Protein AF-A0A918FNM2-F1 (afdb_monomer_lite)

pLDDT: mean 89.66, std 16.14, range [37.38, 98.88]

Secondary structure (DSSP, 8-state):
-------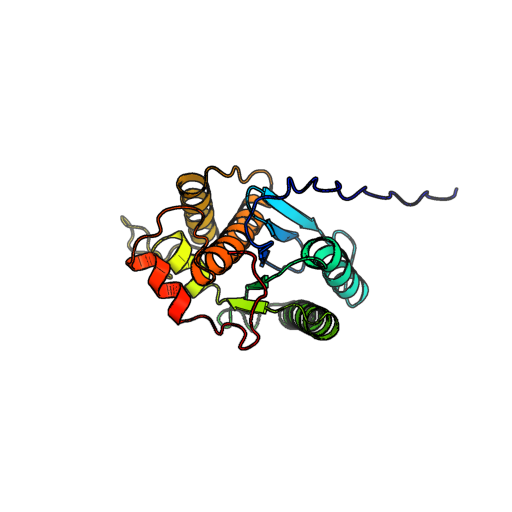-----------SS--EEEEE--SSEEEEEETTEEEEEE-TT--HHHHHHHHHHHHHHHHTT-SEEEEEPP-GGGTTSTTHHHHHHHHHHHHHHHHHHT--EEEE-HHHHHHHHHS-S--B-TTT-PBPPHHHHHHHHHHHHHHHH-----STTHHHHHHHHHHHHHHHHHTT--SS---HHHHGGGGGSB--SS------

InterPro domains:
  IPR036397 Ribonuclease H superfamily [G3DSA:3.30.420.10] (22-177)

Foldseek 3Di:
DDDDDPPPPPDDPPPPPDQKFWEKFWQDDLAKIWIDTQPDIDIDGQPPDDDPRSLVCLQVVVCVRPLPGLEYEYEDDPVVCCPDPCNVVSVSSVVSNVVVCVVSVRWYWYAYQQLLLCQQQLGRWDADPPPRHTDDPVVSLVSLLVSQCVFQVDDQDDPCSSNRSSRSSRRQLVCVVVVNRNGDTDPSNNVSNVVMPGGPDDRDHRD

Organism: NCBI:txid66870

Structure (mmCIF, N/CA/C/O backbone):
data_AF-A0A918FNM2-F1
#
_entry.id   AF-A0A918FNM2-F1
#
loop_
_atom_site.group_PDB
_atom_site.id
_atom_site.type_symbol
_atom_site.label_atom_id
_atom_site.label_alt_id
_atom_site.label_comp_id
_atom_site.label_asym_id
_atom_site.label_entity_id
_atom_site.label_seq_id
_atom_site.pdbx_PDB_ins_code
_atom_site.Cartn_x
_atom_site.Cartn_y
_atom_site.Cartn_z
_atom_site.occupancy
_atom_site.B_iso_or_equiv
_atom_site.auth_seq_id
_atom_site.auth_comp_id
_atom_site.auth_asym_id
_atom_site.auth_atom_id
_atom_site.pdbx_PDB_model_num
ATOM 1 N N . MET A 1 1 ? 37.246 -10.860 -18.027 1.00 39.81 1 MET A N 1
ATOM 2 C CA . MET A 1 1 ? 36.811 -10.278 -16.740 1.00 39.81 1 MET A CA 1
ATOM 3 C C . MET A 1 1 ? 35.293 -10.349 -16.741 1.00 39.81 1 MET A C 1
ATOM 5 O O . MET A 1 1 ? 34.653 -9.529 -17.380 1.00 39.81 1 MET A O 1
ATOM 9 N N . THR A 1 2 ? 34.740 -11.431 -16.197 1.00 38.59 2 THR A N 1
ATOM 10 C CA . THR A 1 2 ? 33.324 -11.799 -16.345 1.00 38.59 2 THR A CA 1
ATOM 11 C C . THR A 1 2 ? 32.632 -11.492 -15.025 1.00 38.59 2 THR A C 1
ATOM 13 O O . THR A 1 2 ? 32.967 -12.095 -14.009 1.00 38.59 2 THR A O 1
ATOM 16 N N . THR A 1 3 ? 31.740 -10.504 -15.008 1.00 42.06 3 THR A N 1
ATOM 17 C CA . THR A 1 3 ? 30.995 -10.116 -13.807 1.00 42.06 3 THR A CA 1
ATOM 18 C C . THR A 1 3 ? 29.920 -11.158 -13.514 1.00 42.06 3 THR A C 1
ATOM 20 O O . THR A 1 3 ? 28.970 -11.315 -14.280 1.00 42.06 3 THR A O 1
ATOM 23 N N . LEU A 1 4 ? 30.127 -11.884 -12.414 1.00 44.88 4 LEU A N 1
ATOM 24 C CA . LEU A 1 4 ? 29.168 -12.762 -11.752 1.00 44.88 4 LEU A CA 1
ATOM 25 C C . LEU A 1 4 ? 27.878 -11.987 -11.435 1.00 44.88 4 LEU A C 1
ATOM 27 O O . LEU A 1 4 ? 27.940 -10.890 -10.884 1.00 44.88 4 LEU A O 1
ATOM 31 N N . PHE A 1 5 ? 26.727 -12.574 -11.756 1.00 48.56 5 PHE A N 1
ATOM 32 C CA . PHE A 1 5 ? 25.419 -12.090 -11.328 1.00 48.56 5 PHE A CA 1
ATOM 33 C C . PHE A 1 5 ? 25.321 -12.145 -9.799 1.00 48.56 5 PHE A C 1
ATOM 35 O O . PHE A 1 5 ? 25.427 -13.217 -9.204 1.00 48.56 5 PHE A O 1
ATOM 42 N N . ASP A 1 6 ? 25.116 -10.987 -9.176 1.00 40.50 6 ASP A N 1
ATOM 43 C CA . ASP A 1 6 ? 24.779 -10.863 -7.760 1.00 40.50 6 ASP A CA 1
ATOM 44 C C . ASP A 1 6 ? 23.307 -11.260 -7.575 1.00 40.50 6 ASP A C 1
ATOM 46 O O . ASP A 1 6 ? 22.384 -10.455 -7.708 1.00 40.50 6 ASP A O 1
ATOM 50 N N . THR A 1 7 ? 23.063 -12.555 -7.371 1.00 40.91 7 THR A N 1
ATOM 51 C CA . THR A 1 7 ? 21.765 -13.066 -6.926 1.00 40.91 7 THR A CA 1
ATOM 52 C C . THR A 1 7 ? 21.526 -12.600 -5.497 1.00 40.91 7 THR A C 1
ATOM 54 O O . THR A 1 7 ? 21.892 -13.282 -4.541 1.00 40.91 7 THR A O 1
ATOM 57 N N . THR A 1 8 ? 20.877 -11.446 -5.344 1.00 42.41 8 THR A N 1
ATOM 58 C CA . THR A 1 8 ? 20.283 -11.055 -4.068 1.00 42.41 8 THR A CA 1
ATOM 59 C C . THR A 1 8 ? 19.202 -12.079 -3.730 1.00 42.41 8 THR A C 1
ATOM 61 O O . THR A 1 8 ? 18.111 -12.087 -4.303 1.00 42.41 8 THR A O 1
ATOM 64 N N . THR A 1 9 ? 19.529 -13.001 -2.833 1.00 39.81 9 THR A N 1
ATOM 65 C CA . THR A 1 9 ? 18.604 -13.977 -2.272 1.00 39.81 9 THR A CA 1
ATOM 66 C C . THR A 1 9 ? 17.468 -13.222 -1.595 1.00 39.81 9 THR A C 1
ATOM 68 O O . THR A 1 9 ? 17.644 -12.613 -0.540 1.00 39.81 9 THR A O 1
ATOM 71 N N . VAL A 1 10 ? 16.284 -13.248 -2.207 1.00 45.88 10 VAL A N 1
ATOM 72 C CA . VAL A 1 10 ? 15.053 -12.839 -1.530 1.00 45.88 10 VAL A CA 1
ATOM 73 C C . VAL A 1 10 ? 14.902 -13.779 -0.331 1.00 45.88 10 VAL A C 1
ATOM 75 O O . VAL A 1 10 ? 14.890 -14.997 -0.539 1.00 45.88 10 VAL A O 1
ATOM 78 N N . PRO A 1 11 ? 14.841 -13.280 0.917 1.00 39.75 11 PRO A N 1
ATOM 79 C CA . PRO A 1 11 ? 14.699 -14.159 2.062 1.00 39.75 11 PRO A CA 1
ATOM 80 C C . PRO A 1 11 ? 13.397 -14.945 1.906 1.00 39.75 11 PRO A C 1
ATOM 82 O O . PRO A 1 11 ? 12.325 -14.367 1.714 1.00 39.75 11 PRO A O 1
ATOM 85 N N . ALA A 1 12 ? 13.500 -16.273 1.962 1.00 44.94 12 ALA A N 1
ATOM 86 C CA . ALA A 1 12 ? 12.337 -17.133 2.073 1.00 44.94 12 ALA A CA 1
ATOM 87 C C . ALA A 1 12 ? 11.649 -16.798 3.400 1.00 44.94 12 ALA A C 1
ATOM 89 O O . ALA A 1 12 ? 12.171 -17.080 4.479 1.00 44.94 12 ALA A O 1
ATOM 90 N N . VAL A 1 13 ? 10.499 -16.132 3.317 1.00 48.53 13 VAL A N 1
ATOM 91 C CA . VAL A 1 13 ? 9.662 -15.871 4.482 1.00 48.53 13 VAL A CA 1
ATOM 92 C C . VAL A 1 13 ? 9.092 -17.217 4.913 1.00 48.53 13 VAL A C 1
ATOM 94 O O . VAL A 1 13 ? 8.224 -17.773 4.242 1.00 48.53 13 VAL A O 1
ATOM 97 N N . ASN A 1 14 ? 9.600 -17.754 6.022 1.00 37.38 14 ASN A N 1
ATOM 98 C CA . ASN A 1 14 ? 8.938 -18.836 6.735 1.00 37.38 14 ASN A CA 1
ATOM 99 C C . ASN A 1 14 ? 7.638 -18.272 7.306 1.00 37.38 14 ASN A C 1
ATOM 101 O O . ASN A 1 14 ? 7.615 -17.690 8.388 1.00 37.38 14 ASN A O 1
ATOM 105 N N . VAL A 1 15 ? 6.562 -18.405 6.535 1.00 46.12 15 VAL A N 1
ATOM 106 C CA . VAL A 1 15 ? 5.207 -18.174 7.019 1.00 46.12 15 VAL A CA 1
ATOM 107 C C . VAL A 1 15 ? 4.916 -19.324 7.975 1.00 46.12 15 VAL A C 1
ATOM 109 O O . VAL A 1 15 ? 4.609 -20.435 7.548 1.00 46.12 15 VAL A O 1
ATOM 112 N N . THR A 1 16 ? 5.061 -19.093 9.278 1.00 40.41 16 THR A N 1
ATOM 113 C CA . THR A 1 16 ? 4.352 -19.907 10.264 1.00 40.41 16 THR A CA 1
ATOM 114 C C . THR A 1 16 ? 2.890 -19.869 9.846 1.00 40.41 16 THR A C 1
ATOM 116 O O . THR A 1 16 ? 2.308 -18.787 9.774 1.00 40.41 16 THR A O 1
ATOM 119 N N . ALA A 1 17 ? 2.337 -21.026 9.476 1.00 42.91 17 ALA A N 1
ATOM 120 C CA . ALA A 1 17 ? 0.950 -21.178 9.066 1.00 42.91 17 ALA A CA 1
ATOM 121 C C . ALA A 1 17 ? 0.039 -20.754 10.227 1.00 42.91 17 ALA A C 1
ATOM 123 O O . ALA A 1 17 ? -0.329 -21.555 11.082 1.00 42.91 17 ALA A O 1
ATOM 124 N N . GLY A 1 18 ? -0.250 -19.458 10.299 1.00 50.28 18 GLY A N 1
ATOM 125 C CA . GLY A 1 18 ? -1.314 -18.921 11.118 1.00 50.28 18 GLY A CA 1
ATOM 126 C C . GLY A 1 18 ? -2.635 -19.314 10.479 1.00 50.28 18 GLY A C 1
ATOM 127 O O . GLY A 1 18 ? -2.762 -19.332 9.259 1.00 50.28 18 GLY A O 1
ATOM 128 N N . THR A 1 19 ? -3.622 -19.619 11.303 1.00 70.06 19 THR A N 1
ATOM 129 C CA . THR A 1 19 ? -4.973 -20.068 10.938 1.00 70.06 19 THR A CA 1
ATOM 130 C C . THR A 1 19 ? -5.811 -19.016 10.183 1.00 70.06 19 THR A C 1
ATOM 132 O O . THR A 1 19 ? -7.031 -19.111 10.161 1.00 70.06 19 THR A O 1
ATOM 135 N N . GLY A 1 20 ? -5.187 -17.985 9.603 1.00 83.19 20 GLY A N 1
ATOM 136 C CA . GLY A 1 20 ? -5.841 -16.862 8.933 1.00 83.19 20 GLY A CA 1
ATOM 137 C C . GLY A 1 20 ? -5.347 -16.659 7.496 1.00 83.19 20 GLY A C 1
ATOM 138 O O . GLY A 1 20 ? -4.351 -17.260 7.093 1.00 83.19 20 GLY A O 1
ATOM 139 N N . PRO A 1 21 ? -6.037 -15.816 6.713 1.00 93.94 21 PRO A N 1
ATOM 140 C CA . PRO A 1 21 ? -5.732 -15.621 5.301 1.00 93.94 21 PRO A CA 1
ATOM 141 C C . PRO A 1 21 ? -4.378 -14.948 5.065 1.00 93.94 21 PRO A C 1
ATOM 143 O O . PRO A 1 21 ? -3.970 -14.045 5.802 1.00 93.94 21 PRO A O 1
ATOM 146 N N . LEU A 1 22 ? -3.713 -15.323 3.973 1.00 95.88 22 LEU A N 1
ATOM 147 C CA . LEU A 1 22 ? -2.527 -14.641 3.474 1.00 95.88 22 LEU A CA 1
ATOM 148 C C . LEU A 1 22 ? -2.940 -13.424 2.639 1.00 95.88 22 LEU A C 1
ATOM 150 O O . LEU A 1 22 ? -3.139 -13.506 1.426 1.00 95.88 22 LEU A O 1
ATOM 154 N N . VAL A 1 23 ? -3.045 -12.273 3.299 1.00 98.19 23 VAL A N 1
ATOM 155 C CA . VAL A 1 23 ? -3.301 -10.984 2.645 1.00 98.19 23 VAL A CA 1
ATOM 156 C C . VAL A 1 23 ? -1.986 -10.260 2.372 1.00 98.19 23 VAL A C 1
ATOM 158 O O . VAL A 1 23 ? -1.165 -10.114 3.273 1.00 98.19 23 VAL A O 1
ATOM 161 N N . ILE A 1 24 ? -1.795 -9.757 1.151 1.00 98.75 24 ILE A N 1
ATOM 162 C CA . ILE A 1 24 ? -0.604 -8.982 0.771 1.00 98.75 24 ILE A CA 1
ATOM 163 C C . ILE A 1 24 ? -0.986 -7.549 0.405 1.00 98.75 24 ILE A C 1
ATOM 165 O O . ILE A 1 24 ? -1.884 -7.323 -0.399 1.00 98.75 24 ILE A O 1
ATOM 169 N N . GLY A 1 25 ? -0.287 -6.571 0.975 1.00 98.81 25 GLY A N 1
ATOM 170 C CA . GLY A 1 25 ? -0.411 -5.154 0.629 1.00 98.81 25 GLY A CA 1
ATOM 171 C C . GLY A 1 25 ? 0.758 -4.688 -0.234 1.00 98.81 25 GLY A C 1
ATOM 172 O O . GLY A 1 25 ? 1.902 -5.045 0.044 1.00 98.81 25 GLY A O 1
ATOM 173 N N . LEU A 1 26 ? 0.472 -3.893 -1.265 1.00 98.75 26 LEU A N 1
ATOM 174 C CA . LEU A 1 26 ? 1.432 -3.395 -2.250 1.00 98.75 26 LEU A CA 1
ATOM 175 C C . LEU A 1 26 ? 1.316 -1.870 -2.402 1.00 98.75 26 LEU A C 1
ATOM 177 O O . LEU A 1 26 ? 0.325 -1.368 -2.943 1.00 98.75 26 LEU A O 1
ATOM 181 N N . ASP A 1 27 ? 2.356 -1.150 -1.977 1.00 97.88 27 ASP A N 1
ATOM 182 C CA . ASP A 1 27 ? 2.583 0.262 -2.313 1.00 97.88 27 ASP A CA 1
ATOM 183 C C . ASP A 1 27 ? 3.632 0.330 -3.432 1.00 97.88 27 ASP A C 1
ATOM 185 O O . ASP A 1 27 ? 4.836 0.236 -3.188 1.00 97.88 27 ASP A O 1
ATOM 189 N N . ILE A 1 28 ? 3.167 0.381 -4.683 1.00 97.00 28 ILE A N 1
ATOM 190 C CA . ILE A 1 28 ? 4.031 0.261 -5.862 1.00 97.00 28 ILE A CA 1
ATOM 191 C C . ILE A 1 28 ? 4.555 1.631 -6.277 1.00 97.00 28 ILE A C 1
ATOM 193 O O . ILE A 1 28 ? 3.775 2.533 -6.596 1.00 97.00 28 ILE A O 1
ATOM 197 N N . ALA A 1 29 ? 5.881 1.738 -6.369 1.00 94.31 29 ALA A N 1
ATOM 198 C CA . ALA A 1 29 ? 6.574 2.900 -6.898 1.00 94.31 29 ALA A CA 1
ATOM 199 C C . ALA A 1 29 ? 7.657 2.529 -7.924 1.00 94.31 29 ALA A C 1
ATOM 201 O O . ALA A 1 29 ? 8.193 1.422 -7.929 1.00 94.31 29 ALA A O 1
ATOM 202 N N . LEU A 1 30 ? 8.057 3.502 -8.749 1.00 94.06 30 LEU A N 1
ATOM 203 C CA . LEU A 1 30 ? 9.104 3.325 -9.758 1.00 94.06 30 LEU A CA 1
ATOM 204 C C . LEU A 1 30 ? 10.507 3.167 -9.176 1.00 94.06 30 LEU A C 1
ATOM 206 O O . LEU A 1 30 ? 11.384 2.736 -9.908 1.00 94.06 30 LEU A O 1
ATOM 210 N N . VAL A 1 31 ? 10.742 3.543 -7.915 1.00 94.12 31 VAL A N 1
ATOM 211 C CA . VAL A 1 31 ? 12.078 3.490 -7.289 1.00 94.12 31 VAL A CA 1
ATOM 212 C C . VAL A 1 31 ? 12.095 2.553 -6.090 1.00 94.12 31 VAL A C 1
ATOM 214 O O . VAL A 1 31 ? 12.904 1.633 -6.056 1.00 94.12 31 VAL A O 1
ATOM 217 N N . THR A 1 32 ? 11.207 2.778 -5.121 1.00 96.56 32 THR A N 1
ATOM 218 C CA . THR A 1 32 ? 11.119 1.991 -3.885 1.00 96.56 32 THR A CA 1
ATOM 219 C C . THR A 1 32 ? 9.671 1.596 -3.663 1.00 96.56 32 THR A C 1
ATOM 221 O O . THR A 1 32 ? 8.847 2.465 -3.405 1.00 96.56 32 THR A O 1
ATOM 224 N N . SER A 1 33 ? 9.367 0.305 -3.758 1.00 98.00 33 SER A N 1
ATOM 225 C CA . SER A 1 33 ? 8.023 -0.218 -3.504 1.00 98.00 33 SER A CA 1
ATOM 226 C C . SER A 1 33 ? 7.957 -0.869 -2.130 1.00 98.00 33 SER A C 1
ATOM 228 O O . SER A 1 33 ? 8.858 -1.624 -1.764 1.00 98.00 33 SER A O 1
ATOM 230 N N . GLY A 1 34 ? 6.887 -0.600 -1.388 1.00 98.38 34 GLY A N 1
ATOM 231 C CA . GLY A 1 34 ? 6.567 -1.278 -0.140 1.00 98.38 34 GLY A CA 1
ATOM 232 C C . GLY A 1 34 ? 5.737 -2.535 -0.377 1.00 98.38 34 GLY A C 1
ATOM 233 O O . GLY A 1 34 ? 4.847 -2.563 -1.230 1.00 98.38 34 GLY A O 1
ATOM 234 N N . VAL A 1 35 ? 5.996 -3.574 0.411 1.00 98.69 35 VAL A N 1
ATOM 235 C CA . VAL A 1 35 ? 5.216 -4.815 0.413 1.00 98.69 35 VAL A CA 1
ATOM 236 C C . VAL A 1 35 ? 5.046 -5.317 1.839 1.00 98.69 35 VAL A C 1
ATOM 238 O O . VAL A 1 35 ? 5.971 -5.231 2.642 1.00 98.69 35 VAL A O 1
ATOM 241 N N . ALA A 1 36 ? 3.871 -5.832 2.180 1.00 98.69 36 ALA A N 1
ATOM 242 C CA . ALA A 1 36 ? 3.600 -6.310 3.531 1.00 98.69 36 ALA A CA 1
ATOM 243 C C . ALA A 1 36 ? 2.667 -7.518 3.547 1.00 98.69 36 ALA A C 1
ATOM 245 O O . ALA A 1 36 ? 1.797 -7.650 2.686 1.00 98.69 36 ALA A O 1
ATOM 246 N N . GLY A 1 37 ? 2.827 -8.344 4.577 1.00 98.06 37 GLY A N 1
ATOM 247 C CA . GLY A 1 37 ? 1.931 -9.434 4.956 1.00 98.06 37 GLY A CA 1
ATOM 248 C C . GLY A 1 37 ? 1.676 -9.407 6.469 1.00 98.06 37 GLY A C 1
ATOM 249 O O . GLY A 1 37 ? 2.252 -8.569 7.171 1.00 98.06 37 GLY A O 1
ATOM 250 N N . PRO A 1 38 ? 0.826 -10.292 7.013 1.00 95.06 38 PRO A N 1
ATOM 251 C CA . PRO A 1 38 ? 0.563 -10.320 8.448 1.00 95.06 38 PRO A CA 1
ATOM 252 C C . PRO A 1 38 ? 1.862 -10.493 9.248 1.00 95.06 38 PRO A C 1
ATOM 254 O O . PRO A 1 38 ? 2.605 -11.451 9.045 1.00 95.06 38 PRO A O 1
ATOM 257 N N . GLY A 1 39 ? 2.149 -9.543 10.141 1.00 94.88 39 GLY A N 1
ATOM 258 C CA . GLY A 1 39 ? 3.330 -9.580 11.008 1.00 94.88 39 GLY A CA 1
ATOM 259 C C . GLY A 1 39 ? 4.645 -9.107 10.376 1.00 94.88 39 GLY A C 1
ATOM 260 O O . GLY A 1 39 ? 5.655 -9.087 11.075 1.00 94.88 39 GLY A O 1
ATOM 261 N N . TRP A 1 40 ? 4.672 -8.701 9.100 1.00 96.81 40 TRP A N 1
ATOM 262 C CA . TRP A 1 40 ? 5.905 -8.225 8.462 1.00 96.81 40 TRP A CA 1
ATOM 263 C C . TRP A 1 40 ? 5.673 -7.129 7.415 1.00 96.81 40 TRP A C 1
ATOM 265 O O . TRP A 1 40 ? 4.640 -7.062 6.750 1.00 96.81 40 TRP A O 1
ATOM 275 N N . ALA A 1 41 ? 6.684 -6.282 7.225 1.00 98.06 41 ALA A N 1
ATOM 276 C CA . AL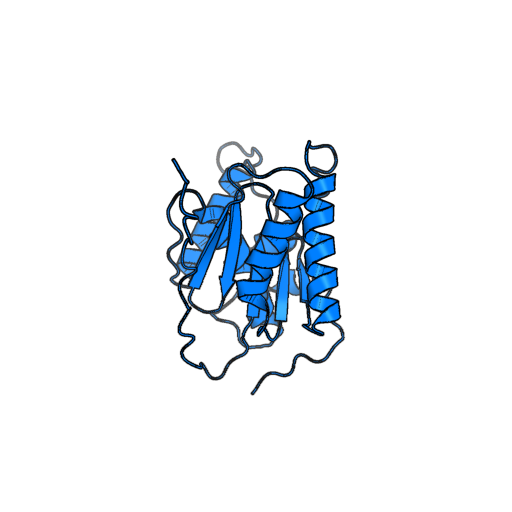A A 1 41 ? 6.753 -5.320 6.132 1.00 98.06 41 ALA A CA 1
ATOM 277 C C . ALA A 1 41 ? 8.160 -5.320 5.528 1.00 98.06 41 ALA A C 1
ATOM 279 O O . ALA A 1 41 ? 9.155 -5.451 6.236 1.00 98.06 41 ALA A O 1
ATOM 280 N N . ASN A 1 42 ? 8.243 -5.189 4.211 1.00 97.81 42 ASN A N 1
ATOM 281 C CA . ASN A 1 42 ? 9.484 -5.187 3.454 1.00 97.81 42 ASN A CA 1
ATOM 282 C C . ASN A 1 42 ? 9.387 -4.198 2.279 1.00 97.81 42 ASN A C 1
ATOM 284 O O . ASN A 1 42 ? 8.380 -3.514 2.093 1.00 97.81 42 ASN A O 1
ATOM 288 N N . HIS A 1 43 ? 10.457 -4.081 1.506 1.00 98.25 43 HIS A N 1
ATOM 289 C CA . HIS A 1 43 ? 10.506 -3.246 0.321 1.00 98.25 43 HIS A CA 1
ATOM 290 C C . HIS A 1 43 ? 11.433 -3.853 -0.729 1.00 98.25 43 HIS A C 1
ATOM 292 O O . HIS A 1 43 ? 12.303 -4.663 -0.417 1.00 98.25 43 HIS A O 1
ATOM 298 N N . PHE A 1 44 ? 11.276 -3.410 -1.969 1.00 97.75 44 PHE A N 1
ATOM 299 C CA . PHE A 1 44 ? 12.221 -3.691 -3.044 1.00 97.75 44 PHE A CA 1
ATOM 300 C C . PHE A 1 44 ? 12.467 -2.432 -3.872 1.00 97.75 44 PHE A C 1
ATOM 302 O O . PHE A 1 44 ? 11.708 -1.458 -3.806 1.00 97.75 44 PHE A O 1
ATOM 309 N N . ARG A 1 45 ? 13.573 -2.433 -4.618 1.00 97.06 45 ARG A N 1
ATOM 310 C CA . ARG A 1 45 ? 14.045 -1.284 -5.390 1.00 97.06 45 ARG A CA 1
ATOM 311 C C . ARG A 1 45 ? 14.391 -1.673 -6.812 1.00 97.06 45 ARG A C 1
ATOM 313 O O . ARG A 1 45 ? 14.816 -2.787 -7.063 1.00 97.06 45 ARG A O 1
ATOM 320 N N . THR A 1 46 ? 14.299 -0.705 -7.706 1.00 96.19 46 THR A N 1
ATOM 321 C CA . THR A 1 46 ? 14.551 -0.845 -9.149 1.00 96.19 46 THR A CA 1
ATOM 322 C C . THR A 1 46 ? 15.850 -0.153 -9.584 1.00 96.19 46 THR A C 1
ATOM 324 O O . THR A 1 46 ? 15.966 0.334 -10.710 1.00 96.19 46 THR A O 1
ATOM 327 N N . THR A 1 47 ? 16.816 -0.018 -8.670 1.00 91.88 47 THR A N 1
ATOM 328 C CA . THR A 1 47 ? 18.054 0.744 -8.890 1.00 91.88 47 THR A CA 1
ATOM 329 C C . THR A 1 47 ? 18.741 0.325 -10.192 1.00 91.88 47 THR A C 1
ATOM 331 O O . THR A 1 47 ? 19.046 -0.846 -10.381 1.00 91.88 47 THR A O 1
ATOM 334 N N . GLY A 1 48 ? 19.007 1.290 -11.077 1.00 93.00 48 GLY A N 1
ATOM 335 C CA . GLY A 1 48 ? 19.692 1.045 -12.351 1.00 93.00 48 GLY A CA 1
ATOM 336 C C . GLY A 1 48 ? 18.809 0.506 -13.483 1.00 93.00 48 GLY A C 1
ATOM 337 O O . GLY A 1 48 ? 19.312 0.337 -14.587 1.00 93.00 48 GLY A O 1
ATOM 338 N N . LEU A 1 49 ? 17.512 0.284 -13.248 1.00 94.81 49 LEU A N 1
ATOM 339 C CA . LEU A 1 49 ? 16.555 -0.155 -14.269 1.00 94.81 49 LEU A CA 1
ATOM 340 C C . LEU A 1 49 ? 15.707 1.018 -14.766 1.00 94.81 49 LEU A C 1
ATOM 342 O O . LEU A 1 49 ? 15.412 1.945 -14.004 1.00 94.81 49 LEU A O 1
ATOM 346 N N . ALA A 1 50 ? 15.264 0.966 -16.022 1.00 93.44 50 ALA A N 1
ATOM 347 C CA . ALA A 1 50 ? 14.365 1.944 -16.635 1.00 93.44 50 ALA A CA 1
ATOM 348 C C . ALA A 1 50 ? 13.425 1.269 -17.646 1.00 93.44 50 ALA A C 1
ATOM 350 O O . ALA A 1 50 ? 13.686 0.143 -18.062 1.00 93.44 50 ALA A O 1
ATOM 351 N N . GLY A 1 51 ? 12.346 1.960 -18.023 1.00 92.88 51 GLY A N 1
ATOM 352 C CA . GLY A 1 51 ? 11.430 1.501 -19.066 1.00 92.88 51 GLY A CA 1
ATOM 353 C C . GLY A 1 51 ? 10.847 0.119 -18.772 1.00 92.88 51 GLY A C 1
ATOM 354 O O . GLY A 1 51 ? 10.510 -0.210 -17.634 1.00 92.88 51 GLY A O 1
ATOM 355 N N . GLU A 1 52 ? 10.750 -0.702 -19.806 1.00 95.75 52 GLU A N 1
ATOM 356 C CA . GLU A 1 52 ? 10.166 -2.039 -19.761 1.00 95.75 52 GLU A CA 1
ATOM 357 C C . GLU A 1 52 ? 10.903 -2.970 -18.787 1.00 95.75 52 GLU A C 1
ATOM 359 O O . GLU A 1 52 ? 10.246 -3.709 -18.055 1.00 95.75 52 GLU A O 1
ATOM 364 N N . ASP A 1 53 ? 12.233 -2.880 -18.687 1.00 97.12 53 ASP A N 1
ATOM 365 C CA . ASP A 1 53 ? 13.024 -3.694 -17.752 1.00 97.12 53 ASP A CA 1
ATOM 366 C C . ASP A 1 53 ? 12.662 -3.390 -16.295 1.00 97.12 53 ASP A C 1
ATOM 368 O O . ASP A 1 53 ? 12.525 -4.292 -15.464 1.00 97.12 53 ASP A O 1
ATOM 372 N N . ARG A 1 54 ? 12.446 -2.107 -15.974 1.00 97.31 54 ARG A N 1
ATOM 373 C CA . ARG A 1 54 ? 11.961 -1.703 -14.649 1.00 97.31 54 ARG A CA 1
ATOM 374 C C . ARG A 1 54 ? 10.563 -2.250 -14.394 1.00 97.31 54 ARG A C 1
ATOM 376 O O . ARG A 1 54 ? 10.305 -2.764 -13.305 1.00 97.31 54 ARG A O 1
ATOM 383 N N . LEU A 1 55 ? 9.662 -2.115 -15.365 1.00 97.81 55 LEU A N 1
ATOM 384 C CA . LEU A 1 55 ? 8.283 -2.587 -15.241 1.00 97.81 55 LEU A CA 1
ATOM 385 C C . LEU A 1 55 ? 8.233 -4.097 -15.003 1.00 97.81 55 LEU A C 1
ATOM 387 O O . LEU A 1 55 ? 7.549 -4.550 -14.084 1.00 97.81 55 LEU A O 1
ATOM 391 N N . GLN A 1 56 ? 8.999 -4.863 -15.778 1.00 97.94 56 GLN A N 1
ATOM 392 C CA . GLN A 1 56 ? 9.088 -6.310 -15.641 1.00 97.94 56 GLN A CA 1
ATOM 393 C C . GLN A 1 56 ? 9.662 -6.698 -14.272 1.00 97.94 56 GLN A C 1
ATOM 395 O O . GLN A 1 56 ? 9.057 -7.500 -13.561 1.00 97.94 56 GLN A O 1
ATOM 400 N N . HIS A 1 57 ? 10.746 -6.044 -13.837 1.00 98.19 57 HIS A N 1
ATOM 401 C CA . HIS A 1 57 ? 11.329 -6.273 -12.514 1.00 98.19 57 HIS A CA 1
ATOM 402 C C . HIS A 1 57 ? 10.336 -6.013 -11.372 1.00 98.19 57 HIS A C 1
ATOM 404 O O . HIS A 1 57 ? 10.279 -6.792 -10.418 1.00 98.19 57 HIS A O 1
ATOM 410 N N . ILE A 1 58 ? 9.535 -4.944 -11.458 1.00 98.38 58 ILE A N 1
ATOM 411 C CA . ILE A 1 58 ? 8.490 -4.650 -10.466 1.00 98.38 58 ILE A CA 1
ATOM 412 C C . ILE A 1 58 ? 7.471 -5.791 -10.406 1.00 98.38 58 ILE A C 1
ATOM 414 O O . ILE A 1 58 ? 7.130 -6.245 -9.313 1.00 98.38 58 ILE A O 1
ATOM 418 N N . VAL A 1 59 ? 6.982 -6.259 -11.559 1.00 98.31 59 VAL A N 1
ATOM 419 C CA . VAL A 1 59 ? 5.968 -7.321 -11.625 1.00 98.31 59 VAL A CA 1
ATOM 420 C C . VAL A 1 59 ? 6.511 -8.635 -11.078 1.00 98.31 59 VAL A C 1
ATOM 422 O O . VAL A 1 59 ? 5.857 -9.238 -10.226 1.00 98.31 59 VAL A O 1
ATOM 425 N N . ASP A 1 60 ? 7.701 -9.050 -11.511 1.00 98.38 60 ASP A N 1
ATOM 426 C CA . ASP A 1 60 ? 8.312 -10.317 -11.100 1.00 98.38 60 ASP A CA 1
ATOM 427 C C . ASP A 1 60 ? 8.634 -10.329 -9.606 1.00 98.38 60 ASP A C 1
ATOM 429 O O . ASP A 1 60 ? 8.308 -11.287 -8.897 1.00 98.38 60 ASP A O 1
ATOM 433 N N . THR A 1 61 ? 9.197 -9.229 -9.102 1.00 98.44 61 THR A N 1
ATOM 434 C CA . THR A 1 61 ? 9.514 -9.095 -7.679 1.00 98.44 61 THR A CA 1
ATOM 435 C C . THR A 1 61 ? 8.241 -9.094 -6.840 1.00 98.44 61 THR A C 1
ATOM 437 O O . THR A 1 61 ? 8.149 -9.844 -5.869 1.00 98.44 61 THR A O 1
ATOM 440 N N . ALA A 1 62 ? 7.214 -8.331 -7.235 1.00 98.50 62 ALA A N 1
ATOM 441 C CA . ALA A 1 62 ? 5.932 -8.322 -6.535 1.00 98.50 62 ALA A CA 1
ATOM 442 C C . ALA A 1 62 ? 5.257 -9.709 -6.557 1.00 98.50 62 ALA A C 1
ATOM 444 O O . ALA A 1 62 ? 4.773 -10.166 -5.519 1.00 98.50 62 ALA A O 1
ATOM 445 N N . ALA 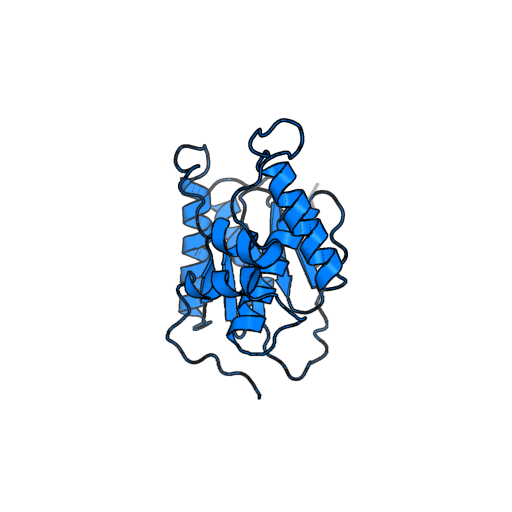A 1 63 ? 5.283 -10.419 -7.693 1.00 98.38 63 ALA A N 1
ATOM 446 C CA . ALA A 1 63 ? 4.750 -11.780 -7.814 1.00 98.38 63 ALA A CA 1
ATOM 447 C C . ALA A 1 63 ? 5.461 -12.774 -6.888 1.00 98.38 63 ALA A C 1
ATOM 449 O O . ALA A 1 63 ? 4.843 -13.725 -6.399 1.00 98.38 63 ALA A O 1
ATOM 450 N N . GLY A 1 64 ? 6.737 -12.523 -6.585 1.00 98.31 64 GLY A N 1
ATOM 451 C CA . GLY A 1 64 ? 7.488 -13.216 -5.545 1.00 98.31 64 GLY A CA 1
ATOM 452 C C . GLY A 1 64 ? 6.765 -13.253 -4.193 1.00 98.31 64 GLY A C 1
ATOM 453 O O . GLY A 1 64 ? 6.792 -14.289 -3.528 1.00 98.31 64 GLY A O 1
ATOM 454 N N . TYR A 1 65 ? 6.070 -12.170 -3.836 1.00 98.38 65 TYR A N 1
ATOM 455 C CA . TYR A 1 65 ? 5.352 -12.022 -2.568 1.00 98.38 65 TYR A CA 1
ATOM 456 C C . TYR A 1 65 ? 3.904 -12.506 -2.625 1.00 98.38 65 TYR A C 1
ATOM 458 O O . TYR A 1 65 ? 3.439 -13.138 -1.681 1.00 98.38 65 TYR A O 1
ATOM 466 N N . TYR A 1 66 ? 3.175 -12.217 -3.707 1.00 97.88 66 TYR A N 1
ATOM 467 C CA . TYR A 1 66 ? 1.731 -12.464 -3.740 1.00 97.88 66 TYR A CA 1
ATOM 468 C C . TYR A 1 66 ? 1.299 -13.762 -4.416 1.00 97.88 66 TYR A C 1
ATOM 470 O O . TYR A 1 66 ? 0.112 -14.061 -4.389 1.00 97.88 66 TYR A O 1
ATOM 478 N N . ARG A 1 67 ? 2.191 -14.545 -5.042 1.00 96.69 67 ARG A N 1
ATOM 479 C CA . ARG A 1 67 ? 1.783 -15.717 -5.854 1.00 96.69 67 ARG A CA 1
ATOM 480 C C . ARG A 1 67 ? 0.938 -16.767 -5.121 1.00 96.69 67 ARG A C 1
ATOM 482 O O . ARG A 1 67 ? 0.269 -17.543 -5.794 1.00 96.69 67 ARG A O 1
ATOM 489 N N . ASN A 1 68 ? 0.988 -16.778 -3.791 1.00 95.06 68 ASN A N 1
ATOM 490 C CA . ASN A 1 68 ? 0.232 -17.683 -2.925 1.00 95.06 68 ASN A CA 1
ATOM 491 C C . ASN A 1 68 ? -0.786 -16.940 -2.038 1.00 95.06 68 ASN A C 1
ATOM 493 O O . ASN A 1 68 ? -1.290 -17.526 -1.090 1.00 95.06 68 ASN A O 1
ATOM 497 N N . ALA A 1 69 ? -1.023 -15.648 -2.280 1.00 96.88 69 ALA A N 1
ATOM 498 C CA . ALA A 1 69 ? -1.921 -14.839 -1.467 1.00 96.88 69 ALA A CA 1
ATOM 499 C C . ALA A 1 69 ? -3.388 -15.192 -1.729 1.00 96.88 69 ALA A C 1
ATOM 501 O O . ALA A 1 69 ? -3.779 -15.442 -2.870 1.00 96.88 69 ALA A O 1
ATOM 502 N N . ASP A 1 70 ? -4.203 -15.104 -0.682 1.00 97.06 70 ASP A N 1
ATOM 503 C CA . ASP A 1 70 ? -5.657 -15.222 -0.780 1.00 97.06 70 ASP A CA 1
ATOM 504 C C . ASP A 1 70 ? -6.278 -13.905 -1.269 1.00 97.06 70 ASP A C 1
ATOM 506 O O . ASP A 1 70 ? -7.266 -13.895 -2.001 1.00 97.06 70 ASP A O 1
ATOM 510 N N . LEU A 1 71 ? -5.681 -12.769 -0.893 1.00 98.06 71 LEU A N 1
ATOM 511 C CA . LEU A 1 71 ? -6.131 -11.435 -1.289 1.00 98.06 71 LEU A CA 1
ATOM 512 C C . LEU A 1 71 ? -4.948 -10.473 -1.416 1.00 98.06 71 LEU A C 1
ATOM 514 O O . LEU A 1 71 ? -4.058 -10.446 -0.567 1.00 98.06 71 LEU A O 1
ATOM 518 N N . VAL A 1 72 ? -4.979 -9.620 -2.441 1.00 98.62 72 VAL A N 1
ATOM 519 C CA . VAL A 1 72 ? -3.972 -8.569 -2.644 1.00 98.62 72 VAL A CA 1
ATOM 520 C C . VAL A 1 72 ? -4.595 -7.177 -2.629 1.00 98.62 72 VAL A C 1
ATOM 522 O O . VAL A 1 72 ? -5.607 -6.920 -3.278 1.00 98.62 72 VAL A O 1
ATOM 525 N N . LEU A 1 73 ? -3.975 -6.249 -1.907 1.00 98.69 73 LEU A N 1
ATOM 526 C CA . LEU A 1 73 ? -4.363 -4.845 -1.854 1.00 98.69 73 LEU A CA 1
ATOM 527 C C . LEU A 1 73 ? -3.303 -4.009 -2.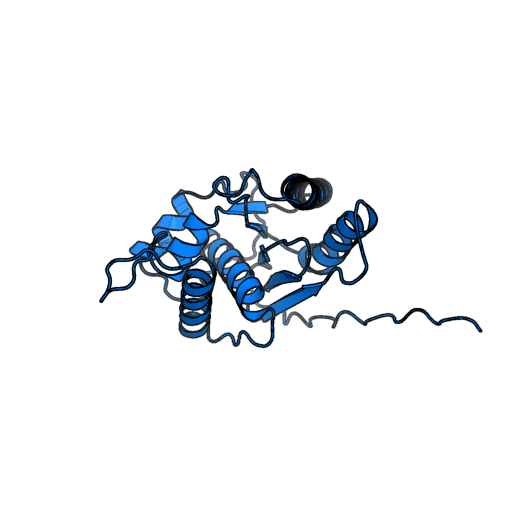550 1.00 98.69 73 LEU A C 1
ATOM 529 O O . LEU A 1 73 ? -2.127 -4.093 -2.217 1.00 98.69 73 LEU A O 1
ATOM 533 N N . ILE A 1 74 ? -3.727 -3.188 -3.505 1.00 98.50 74 ILE A N 1
ATOM 534 C CA . ILE A 1 74 ? -2.836 -2.363 -4.324 1.00 98.50 74 ILE A CA 1
ATOM 535 C C . ILE A 1 74 ? -3.196 -0.897 -4.104 1.00 98.50 74 ILE A C 1
ATOM 537 O O . ILE A 1 74 ? -4.371 -0.536 -4.233 1.00 98.50 74 ILE A O 1
ATOM 541 N N . GLU A 1 75 ? -2.217 -0.035 -3.819 1.00 97.38 75 GLU A N 1
ATOM 542 C CA . GLU A 1 75 ? -2.476 1.408 -3.835 1.00 97.38 75 GLU A CA 1
ATOM 543 C C . GLU A 1 75 ? -2.857 1.870 -5.254 1.00 97.38 75 GLU A C 1
ATOM 545 O O . GLU A 1 75 ? -2.200 1.567 -6.255 1.00 97.38 75 GLU A O 1
ATOM 550 N N . GLY A 1 76 ? -3.962 2.601 -5.353 1.00 92.94 76 GLY A N 1
ATOM 551 C CA . GLY A 1 76 ? -4.421 3.240 -6.576 1.00 92.94 76 GLY A CA 1
ATOM 552 C C . GLY A 1 76 ? -3.673 4.537 -6.878 1.00 92.94 76 GLY A C 1
ATOM 553 O O . GLY A 1 76 ? -2.939 5.079 -6.057 1.00 92.94 76 GLY A O 1
ATOM 554 N N . ALA A 1 77 ? -3.899 5.080 -8.074 1.00 86.06 77 ALA A N 1
ATOM 555 C CA . ALA A 1 77 ? -3.289 6.342 -8.473 1.00 86.06 77 ALA A CA 1
ATOM 556 C C . ALA A 1 77 ? -3.754 7.515 -7.590 1.00 86.06 77 ALA A C 1
ATOM 558 O O . ALA A 1 77 ? -4.949 7.706 -7.346 1.00 86.06 77 ALA A O 1
ATOM 559 N N . ALA A 1 78 ? -2.809 8.367 -7.190 1.00 82.25 78 ALA A N 1
ATOM 560 C CA . ALA A 1 78 ? -3.107 9.695 -6.675 1.00 82.25 78 ALA A CA 1
ATOM 561 C C . ALA A 1 78 ? -3.424 10.632 -7.853 1.00 82.25 78 ALA A C 1
ATOM 563 O O . ALA A 1 78 ? -2.532 11.281 -8.393 1.00 82.25 78 ALA A O 1
ATOM 564 N N . TYR A 1 79 ? -4.691 10.715 -8.270 1.00 76.56 79 TYR A N 1
ATOM 565 C CA . TYR A 1 79 ? -5.091 11.518 -9.440 1.00 76.56 79 TYR A CA 1
ATOM 566 C C . TYR A 1 79 ? -4.738 13.011 -9.336 1.00 76.56 79 TYR A C 1
ATOM 568 O O . TYR A 1 79 ? -4.557 13.676 -10.354 1.00 76.56 79 TYR A O 1
ATOM 576 N N . SER A 1 80 ? -4.562 13.543 -8.123 1.00 72.44 80 SER A N 1
ATOM 577 C CA . SER A 1 80 ? -4.037 14.898 -7.902 1.00 72.44 80 SER A CA 1
ATOM 578 C C . SER A 1 80 ? -2.610 15.103 -8.436 1.00 72.44 80 SER A C 1
ATOM 580 O O . SER A 1 80 ? -2.186 16.244 -8.599 1.00 72.44 80 SER A O 1
ATOM 582 N N . MET A 1 81 ? -1.889 14.018 -8.732 1.00 68.00 81 MET A N 1
ATOM 583 C CA . MET A 1 81 ? -0.504 13.990 -9.213 1.00 68.00 81 MET A CA 1
ATOM 584 C C . MET A 1 81 ? -0.395 13.524 -10.678 1.00 68.00 81 MET A C 1
ATOM 586 O O . MET A 1 81 ? 0.700 13.236 -11.155 1.00 68.00 81 MET A O 1
ATOM 590 N N . ALA A 1 82 ? -1.508 13.479 -11.422 1.00 63.75 82 ALA A N 1
ATOM 591 C CA . ALA A 1 82 ? -1.597 12.879 -12.762 1.00 63.75 82 ALA A CA 1
ATOM 592 C C . ALA A 1 82 ? -0.699 13.506 -13.853 1.00 63.75 82 ALA A C 1
ATOM 594 O O . ALA A 1 82 ? -0.560 12.936 -14.930 1.00 63.75 82 ALA A O 1
ATOM 595 N N . LYS A 1 83 ? -0.087 14.671 -13.598 1.00 72.31 83 LYS A N 1
ATOM 596 C CA . LYS A 1 83 ? 0.805 15.376 -14.540 1.00 72.31 83 LYS A CA 1
ATOM 597 C C . LYS A 1 83 ? 2.298 15.203 -14.232 1.00 72.31 83 LYS A C 1
ATOM 599 O O . LYS A 1 83 ? 3.122 15.902 -14.814 1.00 72.31 83 LYS A O 1
ATOM 604 N N . GLN A 1 84 ? 2.657 14.336 -13.286 1.00 72.12 84 GLN A N 1
ATOM 605 C CA . GLN A 1 84 ? 4.056 14.109 -12.930 1.00 72.12 84 GLN A CA 1
ATOM 606 C C . GLN A 1 84 ? 4.757 13.167 -13.914 1.00 72.12 84 GLN A C 1
ATOM 608 O O . GLN A 1 84 ? 4.160 12.229 -14.444 1.00 72.12 84 GLN A O 1
ATOM 613 N N . VAL A 1 85 ? 6.054 13.408 -14.124 1.00 76.25 85 VAL A N 1
ATOM 614 C CA . VAL A 1 85 ? 6.938 12.509 -14.877 1.00 76.25 85 VAL A CA 1
ATOM 615 C C . VAL A 1 85 ? 6.891 11.113 -14.245 1.00 76.25 85 VAL A C 1
ATOM 617 O O . VAL A 1 85 ? 6.959 10.982 -13.024 1.00 76.25 85 VAL A O 1
ATOM 620 N N . GLY A 1 86 ? 6.735 10.078 -15.074 1.00 82.31 86 GLY A N 1
ATOM 621 C CA . GLY A 1 86 ? 6.609 8.686 -14.627 1.00 82.31 86 GLY A CA 1
ATOM 622 C C . GLY A 1 86 ? 5.192 8.256 -14.224 1.00 82.31 86 GLY A C 1
ATOM 623 O O . GLY A 1 86 ? 4.999 7.104 -13.853 1.00 82.31 86 GLY A O 1
ATOM 624 N N . HIS A 1 87 ? 4.175 9.126 -14.310 1.00 83.88 87 HIS A N 1
ATOM 625 C CA . HIS A 1 87 ? 2.792 8.734 -13.994 1.00 83.88 87 HIS A CA 1
ATOM 626 C C . HIS A 1 87 ? 2.256 7.630 -14.923 1.00 83.88 87 HIS A C 1
ATOM 628 O O . HIS A 1 87 ? 1.524 6.743 -14.472 1.00 83.88 87 HIS A O 1
ATOM 634 N N . ASP A 1 88 ? 2.623 7.683 -16.204 1.00 89.44 88 ASP A N 1
ATOM 635 C CA . ASP A 1 88 ? 2.258 6.667 -17.193 1.00 89.44 88 ASP A CA 1
ATOM 636 C C . ASP A 1 88 ? 2.921 5.317 -16.879 1.00 89.44 88 ASP A C 1
ATOM 638 O O . ASP A 1 88 ? 2.224 4.335 -16.637 1.00 89.44 88 ASP A O 1
ATOM 642 N N . GLU A 1 89 ? 4.247 5.302 -16.707 1.00 92.44 89 GLU A N 1
ATOM 643 C CA . GLU A 1 89 ? 5.027 4.118 -16.309 1.00 92.44 89 GLU A CA 1
ATOM 644 C C . GLU A 1 89 ? 4.508 3.508 -14.992 1.00 92.44 89 GLU A C 1
ATOM 646 O O . GLU A 1 89 ? 4.286 2.304 -14.883 1.00 92.44 89 GLU A O 1
ATOM 651 N N . MET A 1 90 ? 4.200 4.339 -13.993 1.00 92.00 90 MET A N 1
ATOM 652 C CA . MET A 1 90 ? 3.602 3.879 -12.738 1.00 92.00 90 MET A CA 1
ATOM 653 C C . MET A 1 90 ? 2.221 3.243 -12.946 1.00 92.00 90 MET A C 1
ATOM 655 O O . MET A 1 90 ? 1.845 2.274 -12.280 1.00 92.00 90 MET A O 1
ATOM 659 N N . SER A 1 91 ? 1.427 3.815 -13.849 1.00 92.50 91 SER A N 1
ATOM 660 C CA . SER A 1 91 ? 0.120 3.267 -14.194 1.00 92.50 91 SER A CA 1
ATOM 661 C C . SER A 1 91 ? 0.271 1.931 -14.911 1.00 92.50 91 SER A C 1
ATOM 663 O O . SER A 1 91 ? -0.439 0.992 -14.548 1.00 92.50 91 SER A O 1
ATOM 665 N N . ALA A 1 92 ? 1.234 1.811 -15.828 1.00 95.38 92 ALA A N 1
ATOM 666 C CA . ALA A 1 92 ? 1.588 0.557 -16.479 1.00 95.38 92 ALA A CA 1
ATOM 667 C C . ALA A 1 92 ? 1.977 -0.515 -15.449 1.00 95.38 92 ALA A C 1
ATOM 669 O O . ALA A 1 92 ? 1.359 -1.577 -15.440 1.00 95.38 92 ALA A O 1
ATOM 670 N N . ALA A 1 93 ? 2.876 -0.215 -14.503 1.00 96.44 93 ALA A N 1
ATOM 671 C CA . ALA A 1 93 ? 3.281 -1.154 -13.450 1.00 96.44 93 ALA A CA 1
ATOM 672 C C . ALA A 1 93 ? 2.080 -1.702 -12.654 1.00 96.44 93 ALA A C 1
ATOM 674 O O . ALA A 1 93 ? 1.917 -2.915 -12.496 1.00 96.44 93 ALA A O 1
ATOM 675 N N . ARG A 1 94 ? 1.177 -0.817 -12.203 1.00 96.31 94 ARG A N 1
ATOM 676 C CA . ARG A 1 94 ? -0.042 -1.228 -11.483 1.00 96.31 94 ARG A CA 1
ATOM 677 C C . ARG A 1 94 ? -0.975 -2.074 -12.348 1.00 96.31 94 ARG A C 1
ATOM 679 O O . ARG A 1 94 ? -1.560 -3.033 -11.849 1.00 96.31 94 ARG A O 1
ATOM 686 N N . TRP A 1 95 ? -1.155 -1.731 -13.623 1.00 97.56 95 TRP A N 1
ATOM 687 C CA . TRP A 1 95 ? -1.992 -2.518 -14.531 1.00 97.56 95 TRP A CA 1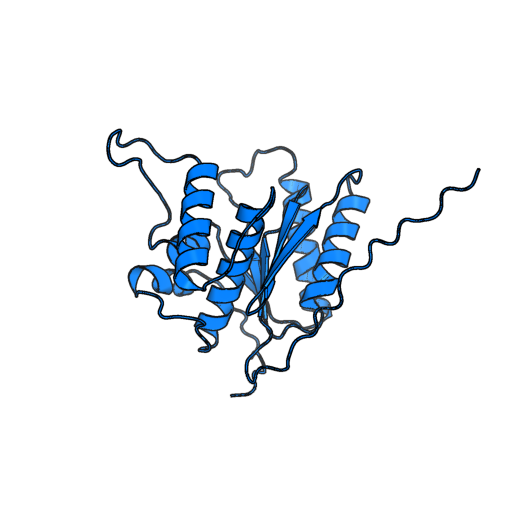
ATOM 688 C C . TRP A 1 95 ? -1.387 -3.888 -14.834 1.00 97.56 95 TRP A C 1
ATOM 690 O O . TRP A 1 95 ? -2.122 -4.873 -14.810 1.00 97.56 95 TRP A O 1
ATOM 700 N N . MET A 1 96 ? -0.072 -3.979 -15.031 1.00 98.44 96 MET A N 1
ATOM 701 C CA . MET A 1 96 ? 0.619 -5.249 -15.258 1.00 98.44 96 MET A CA 1
ATOM 702 C C . MET A 1 96 ? 0.473 -6.189 -14.056 1.00 98.44 96 MET A C 1
ATOM 704 O O . MET A 1 96 ? 0.102 -7.345 -14.244 1.00 98.44 96 MET A O 1
ATOM 708 N N . ILE A 1 97 ? 0.628 -5.685 -12.824 1.00 98.50 97 ILE A N 1
ATOM 709 C CA . ILE A 1 97 ? 0.358 -6.468 -11.603 1.00 98.50 97 ILE A CA 1
ATOM 710 C C . ILE A 1 97 ? -1.098 -6.956 -11.569 1.00 98.50 97 ILE A C 1
ATOM 712 O O . ILE A 1 97 ? -1.359 -8.123 -11.288 1.00 98.50 97 ILE A O 1
ATOM 716 N N . ARG A 1 98 ? -2.074 -6.098 -11.894 1.00 98.19 98 ARG A N 1
ATOM 717 C CA . ARG A 1 98 ? -3.499 -6.485 -11.919 1.00 98.19 98 ARG A CA 1
ATOM 718 C C . ARG A 1 98 ? -3.794 -7.556 -12.971 1.00 98.19 98 ARG A C 1
ATOM 720 O O . ARG A 1 98 ? -4.602 -8.449 -12.714 1.00 98.19 98 ARG A O 1
ATOM 727 N N . CYS A 1 99 ? -3.158 -7.475 -14.138 1.00 98.38 99 CYS A N 1
ATOM 728 C CA . CYS A 1 99 ? -3.242 -8.501 -15.175 1.00 98.38 99 CYS A CA 1
ATOM 729 C C . CYS A 1 99 ? -2.631 -9.825 -14.698 1.00 98.38 99 CYS A C 1
ATOM 731 O O . CYS A 1 99 ? -3.241 -10.877 -14.898 1.00 98.38 99 CYS A O 1
ATOM 733 N N . ASP A 1 100 ? -1.482 -9.777 -14.017 1.00 98.50 100 ASP A N 1
ATOM 734 C CA . ASP A 1 100 ? -0.828 -10.958 -13.451 1.00 98.50 100 ASP A CA 1
ATOM 735 C C . ASP A 1 100 ? -1.698 -11.650 -12.390 1.00 98.50 100 ASP A C 1
ATOM 737 O O . ASP A 1 100 ? -1.980 -12.846 -12.493 1.00 98.50 100 ASP A O 1
ATOM 741 N N . LEU A 1 101 ? -2.235 -10.881 -11.440 1.00 97.88 101 LEU A N 1
ATOM 742 C CA . LEU A 1 101 ? -3.171 -11.370 -10.424 1.00 97.88 101 LEU A CA 1
ATOM 743 C C . LEU A 1 101 ? -4.417 -11.996 -11.054 1.00 97.88 101 LEU A C 1
ATOM 745 O O . LEU A 1 101 ? -4.817 -13.098 -10.674 1.00 97.88 101 LEU A O 1
ATOM 749 N N . ARG A 1 102 ? -5.000 -11.346 -12.076 1.00 97.00 102 ARG A N 1
ATOM 750 C CA . ARG A 1 102 ? -6.137 -11.909 -12.822 1.00 97.00 102 ARG A CA 1
ATOM 751 C C . ARG A 1 102 ? -5.796 -13.248 -13.464 1.00 97.00 102 ARG A C 1
ATOM 753 O O . ARG A 1 102 ? -6.593 -14.178 -13.369 1.00 97.00 102 ARG A O 1
ATOM 760 N N . ARG A 1 103 ? -4.633 -13.356 -14.107 1.00 97.69 103 ARG A N 1
ATOM 761 C CA . ARG A 1 103 ? -4.166 -14.588 -14.759 1.00 97.69 103 ARG A CA 1
ATOM 762 C C . ARG A 1 103 ? -3.975 -15.725 -13.753 1.00 97.69 103 ARG A C 1
ATOM 764 O O . ARG A 1 103 ? -4.274 -16.871 -14.073 1.00 97.69 103 ARG A O 1
ATOM 771 N N . ARG A 1 104 ? -3.537 -15.403 -12.534 1.00 96.00 104 ARG A N 1
ATOM 772 C CA . ARG A 1 104 ? -3.398 -16.346 -11.412 1.00 96.00 104 ARG A CA 1
ATOM 773 C C . ARG A 1 104 ? -4.703 -16.630 -10.669 1.00 96.00 104 ARG A C 1
ATOM 775 O O . ARG A 1 104 ? -4.716 -17.509 -9.818 1.00 96.00 104 ARG A O 1
ATOM 782 N N . ARG A 1 105 ? -5.788 -15.916 -10.993 1.00 95.88 105 ARG A N 1
ATOM 783 C CA . ARG A 1 105 ? -7.071 -15.946 -10.267 1.00 95.88 105 ARG A CA 1
ATOM 784 C C . ARG A 1 105 ? -6.931 -15.579 -8.786 1.00 95.88 105 ARG A C 1
ATOM 786 O O . ARG A 1 105 ? -7.649 -16.114 -7.952 1.00 95.88 105 ARG A O 1
ATOM 793 N N . ILE A 1 106 ? -6.027 -14.652 -8.477 1.00 96.69 106 ILE A N 1
ATOM 794 C CA . ILE A 1 106 ? -5.866 -14.111 -7.127 1.00 96.69 106 ILE A CA 1
ATOM 795 C C . ILE A 1 106 ? -6.782 -12.885 -6.992 1.00 96.69 106 ILE A C 1
ATOM 797 O O . ILE A 1 106 ? -6.629 -11.927 -7.764 1.00 96.69 106 ILE A O 1
ATOM 801 N N . PRO A 1 107 ? -7.750 -12.890 -6.057 1.00 97.75 107 PRO A N 1
ATOM 802 C CA . PRO A 1 107 ? -8.582 -11.730 -5.767 1.00 97.75 107 PRO A CA 1
ATOM 803 C C . PRO A 1 107 ? -7.741 -10.518 -5.361 1.00 97.75 107 PRO A C 1
ATOM 805 O O . PRO A 1 107 ? -6.767 -10.630 -4.618 1.00 97.75 107 PRO A O 1
ATOM 808 N N . PHE A 1 108 ? -8.136 -9.330 -5.816 1.00 98.25 108 PHE A N 1
ATOM 809 C CA . PHE A 1 108 ? -7.472 -8.095 -5.412 1.00 98.25 108 PHE A CA 1
ATOM 810 C C . PHE A 1 108 ? -8.439 -6.920 -5.310 1.00 98.25 108 PHE A C 1
ATOM 812 O O . PHE A 1 108 ? -9.475 -6.898 -5.979 1.00 98.25 108 PHE A O 1
ATOM 819 N N . ALA A 1 109 ? -8.066 -5.921 -4.512 1.00 98.25 109 ALA A N 1
ATOM 820 C CA . ALA A 1 109 ? -8.747 -4.633 -4.445 1.00 98.25 109 ALA A CA 1
ATOM 821 C C . ALA A 1 109 ? -7.756 -3.484 -4.672 1.00 98.25 109 ALA A C 1
ATOM 823 O O . ALA A 1 109 ? -6.586 -3.557 -4.291 1.00 98.25 109 ALA A O 1
ATOM 824 N N . VAL A 1 110 ? -8.238 -2.405 -5.288 1.00 97.69 110 VAL A N 1
ATOM 825 C CA . VAL A 1 110 ? -7.467 -1.168 -5.461 1.00 97.69 110 VAL A CA 1
ATOM 826 C C . VAL A 1 110 ? -7.952 -0.152 -4.435 1.00 97.69 110 VAL A C 1
ATOM 828 O O . VAL A 1 110 ? -9.139 0.176 -4.391 1.00 97.69 110 VAL A O 1
ATOM 831 N N . VAL A 1 111 ? -7.036 0.352 -3.614 1.00 97.69 111 VAL A N 1
ATOM 832 C CA . VAL A 1 111 ? -7.335 1.247 -2.492 1.00 97.69 111 VAL A CA 1
ATOM 833 C C . VAL A 1 111 ? -6.787 2.633 -2.789 1.00 97.69 111 VAL A C 1
ATOM 835 O O . VAL A 1 111 ? -5.628 2.784 -3.159 1.00 97.69 111 VAL A O 1
ATOM 838 N N . THR A 1 112 ? -7.601 3.672 -2.614 1.00 95.81 112 THR A N 1
ATOM 839 C CA . THR A 1 112 ? -7.123 5.046 -2.822 1.00 95.81 112 THR A CA 1
ATOM 840 C C . THR A 1 112 ? -6.164 5.485 -1.702 1.00 95.81 112 THR A C 1
ATOM 842 O O . THR A 1 112 ? -6.343 5.060 -0.554 1.00 95.81 112 THR A O 1
ATOM 845 N N . PRO A 1 113 ? -5.211 6.397 -1.980 1.00 94.69 113 PRO A N 1
ATOM 846 C CA . PRO A 1 113 ? -4.340 6.962 -0.943 1.00 94.69 113 PRO A CA 1
ATOM 847 C C . PRO A 1 113 ? -5.119 7.601 0.220 1.00 94.69 113 PRO A C 1
ATOM 849 O O . PRO A 1 113 ? -4.745 7.464 1.388 1.00 94.69 113 PRO A O 1
ATOM 852 N N . ASP A 1 114 ? -6.250 8.250 -0.079 1.00 95.31 114 ASP A N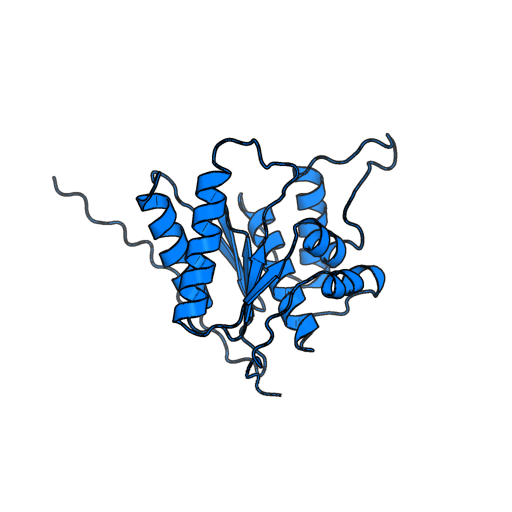 1
ATOM 853 C CA . ASP A 1 114 ? -7.130 8.847 0.930 1.00 95.31 114 ASP A CA 1
ATOM 854 C C . ASP A 1 114 ? -7.782 7.771 1.813 1.00 95.31 114 ASP A C 1
ATOM 856 O O . ASP A 1 114 ? -7.772 7.913 3.036 1.00 95.31 114 ASP A O 1
ATOM 860 N N . SER A 1 115 ? -8.300 6.676 1.237 1.00 97.56 115 SER A N 1
ATOM 861 C CA . SER A 1 115 ? -8.862 5.555 2.009 1.00 97.56 115 SER A CA 1
ATOM 862 C C . SER A 1 115 ? -7.818 4.942 2.940 1.00 97.56 115 SER A C 1
ATOM 864 O O . SER A 1 115 ? -8.087 4.765 4.128 1.00 97.56 115 SER A O 1
ATOM 866 N N . ARG A 1 116 ? -6.608 4.687 2.433 1.00 97.75 116 ARG A N 1
ATOM 867 C CA . ARG A 1 116 ? -5.488 4.176 3.232 1.00 97.75 116 ARG A CA 1
ATOM 868 C C . ARG A 1 116 ? -5.143 5.117 4.388 1.00 97.75 116 ARG A C 1
ATOM 870 O O . ARG A 1 116 ? -5.018 4.681 5.530 1.00 97.75 116 ARG A O 1
ATOM 877 N N . THR A 1 117 ? -5.048 6.417 4.116 1.00 97.62 117 THR A N 1
ATOM 878 C CA . THR A 1 117 ? -4.740 7.425 5.142 1.00 97.62 117 THR A CA 1
ATOM 879 C C . THR A 1 117 ? -5.857 7.515 6.188 1.00 97.62 117 THR A C 1
ATOM 881 O O . THR A 1 117 ? -5.576 7.515 7.385 1.00 97.62 117 THR A O 1
ATOM 884 N N . ILE A 1 118 ? -7.133 7.518 5.774 1.00 98.25 118 ILE A N 1
ATOM 885 C CA . ILE A 1 118 ? -8.279 7.500 6.701 1.00 98.25 118 ILE A CA 1
ATOM 886 C C . ILE A 1 118 ? -8.243 6.247 7.572 1.00 98.25 118 ILE A C 1
ATOM 888 O O . ILE A 1 118 ? -8.467 6.349 8.773 1.00 98.25 118 ILE A O 1
ATOM 892 N N . TYR A 1 119 ? -7.949 5.083 7.002 1.00 98.62 119 TYR A N 1
ATOM 893 C CA . TYR A 1 119 ? -7.878 3.849 7.771 1.00 98.62 119 TYR A CA 1
ATOM 894 C C . TYR A 1 119 ? -6.737 3.873 8.798 1.00 98.62 119 TYR A C 1
ATOM 896 O O . TYR A 1 119 ? -6.916 3.505 9.958 1.00 98.62 119 TYR A O 1
ATOM 904 N N . ALA A 1 120 ? -5.565 4.383 8.422 1.00 98.19 120 ALA A N 1
ATOM 905 C CA . ALA A 1 120 ? -4.449 4.499 9.351 1.00 98.19 120 ALA A CA 1
ATOM 906 C C . ALA A 1 120 ? -4.720 5.522 10.466 1.00 98.19 120 ALA A C 1
ATOM 908 O O . ALA A 1 120 ? -4.512 5.214 11.642 1.00 98.19 120 ALA A O 1
ATOM 909 N N . THR A 1 121 ? -5.213 6.714 10.111 1.00 97.81 121 THR A N 1
ATOM 910 C CA . THR A 1 121 ? -5.145 7.904 10.978 1.00 97.81 121 THR A CA 1
ATOM 911 C C . THR A 1 121 ? -6.488 8.614 11.212 1.00 97.81 121 THR A C 1
ATOM 913 O O . THR A 1 121 ? -6.524 9.708 11.772 1.00 97.81 121 THR A O 1
ATOM 916 N N . GLY A 1 122 ? -7.598 8.075 10.712 1.00 97.44 122 GLY A N 1
ATOM 917 C CA . GLY A 1 122 ? -8.959 8.585 10.917 1.00 97.44 122 GLY A CA 1
ATOM 918 C C . GLY A 1 122 ? -9.371 9.754 10.015 1.00 97.44 122 GLY A C 1
ATOM 919 O O . GLY A 1 122 ? -10.533 10.168 10.030 1.00 97.44 122 GLY A O 1
ATOM 920 N N . ARG A 1 123 ? -8.464 10.304 9.196 1.00 95.00 123 ARG A N 1
ATOM 921 C CA . ARG A 1 123 ? -8.738 11.420 8.269 1.00 95.00 123 ARG A CA 1
ATOM 922 C C . ARG A 1 123 ? -7.779 11.409 7.077 1.00 95.00 123 ARG A C 1
ATOM 924 O O . ARG A 1 123 ? -6.622 11.062 7.248 1.00 95.00 123 ARG A O 1
ATOM 931 N N . ALA A 1 124 ? -8.243 11.846 5.904 1.00 90.44 124 ALA A N 1
ATOM 932 C CA . ALA A 1 124 ? -7.419 11.905 4.688 1.00 90.44 124 ALA A CA 1
ATOM 933 C C . ALA A 1 124 ? -6.501 13.135 4.644 1.00 90.44 124 ALA A C 1
ATOM 935 O O . ALA A 1 124 ? -5.352 13.067 4.224 1.00 90.44 124 ALA A O 1
ATOM 936 N N . ARG A 1 125 ? -7.016 14.293 5.074 1.00 89.88 125 ARG A N 1
ATOM 937 C CA . ARG A 1 125 ? -6.329 15.581 4.937 1.00 89.88 125 ARG A CA 1
ATOM 938 C C . ARG A 1 125 ? -5.891 16.082 6.297 1.00 89.88 125 ARG A C 1
ATOM 940 O O . ARG A 1 125 ? -6.700 16.177 7.219 1.00 89.88 125 ARG A O 1
ATOM 947 N N . TRP A 1 126 ? -4.619 16.441 6.386 1.00 92.94 126 TRP A N 1
ATOM 948 C CA . TRP A 1 126 ? -4.008 16.932 7.608 1.00 92.94 126 TRP A CA 1
ATOM 949 C C . TRP A 1 126 ? -3.630 18.398 7.491 1.00 92.94 126 TRP A C 1
ATOM 951 O O . TRP A 1 126 ? -3.206 18.871 6.432 1.00 92.94 126 TRP A O 1
ATOM 961 N N . LYS A 1 127 ? -3.779 19.098 8.610 1.00 94.25 127 LYS A N 1
ATOM 962 C CA . LYS A 1 127 ? -3.267 20.442 8.815 1.00 94.25 127 LYS A CA 1
ATOM 963 C C . LYS A 1 127 ? -2.387 20.438 10.052 1.00 94.25 127 LYS A C 1
ATOM 965 O O . LYS A 1 127 ? -2.606 19.636 10.958 1.00 94.25 127 LYS A O 1
ATOM 970 N N . ASP A 1 128 ? -1.396 21.302 10.029 1.00 91.56 128 ASP A N 1
ATOM 971 C CA . ASP A 1 128 ? -0.645 21.702 11.200 1.00 91.56 128 ASP A CA 1
ATOM 972 C C . ASP A 1 128 ? -1.575 22.473 12.150 1.00 91.56 128 ASP A C 1
ATOM 974 O O . ASP A 1 128 ? -2.365 23.304 11.694 1.00 91.56 128 ASP A O 1
ATOM 978 N N . GLU A 1 129 ? -1.549 22.136 13.437 1.00 90.00 129 GLU A N 1
ATOM 979 C CA . GLU A 1 129 ? -2.509 22.664 14.417 1.00 90.00 129 GLU A CA 1
ATOM 980 C C . GLU A 1 129 ? -2.207 24.114 14.797 1.00 90.00 129 GLU A C 1
ATOM 982 O O . GLU A 1 129 ? -3.134 24.892 15.002 1.00 90.00 129 GLU A O 1
ATOM 987 N N . GLU A 1 130 ? -0.930 24.494 14.814 1.00 90.38 130 GLU A N 1
ATOM 988 C CA . GLU A 1 130 ? -0.485 25.841 15.168 1.00 90.38 130 GLU A CA 1
ATOM 989 C C . GLU A 1 130 ? -0.671 26.814 13.997 1.00 90.38 130 GLU A C 1
ATOM 991 O O . GLU A 1 130 ? -1.244 27.892 14.137 1.00 90.38 130 GLU A O 1
ATOM 996 N N . THR A 1 131 ? -0.225 26.420 12.805 1.00 93.25 131 THR A N 1
ATOM 997 C CA . THR A 1 131 ? -0.201 27.302 11.630 1.00 93.25 131 THR A CA 1
ATOM 998 C C . THR A 1 131 ? -1.436 27.177 10.738 1.00 93.25 131 THR A C 1
ATOM 1000 O O . THR A 1 131 ? -1.617 27.975 9.815 1.00 93.25 131 THR A O 1
ATOM 1003 N N . GLY A 1 132 ? -2.263 26.142 10.925 1.00 93.56 132 GLY A N 1
ATOM 1004 C CA . GLY A 1 132 ? -3.428 25.843 10.085 1.00 93.56 132 GLY A CA 1
ATOM 1005 C C . GLY A 1 132 ? -3.096 25.410 8.647 1.00 93.56 132 GLY A C 1
ATOM 1006 O O . GLY A 1 132 ? -4.007 25.170 7.839 1.00 93.56 132 GLY A O 1
ATOM 1007 N N . LYS A 1 133 ? -1.808 25.302 8.292 1.00 94.69 133 LYS A N 1
ATOM 1008 C CA . LYS A 1 133 ? -1.341 24.956 6.942 1.00 94.69 133 LYS A CA 1
ATOM 1009 C C . LYS A 1 133 ? -1.503 23.465 6.671 1.00 94.69 133 LYS A C 1
ATOM 1011 O O . LYS A 1 133 ? -1.387 22.641 7.570 1.00 94.69 133 LYS A O 1
ATOM 1016 N N . LYS A 1 134 ? -1.757 23.092 5.413 1.00 94.56 134 LYS A N 1
ATOM 1017 C CA . LYS A 1 134 ? -1.815 21.675 5.013 1.00 94.56 134 LYS A CA 1
ATOM 1018 C C . LYS A 1 134 ? -0.451 21.017 5.223 1.00 94.56 134 LYS A C 1
ATOM 1020 O O . LYS A 1 134 ? 0.565 21.592 4.839 1.00 94.56 134 LYS A O 1
ATOM 1025 N N . LEU A 1 135 ? -0.445 19.802 5.767 1.00 94.75 135 LEU A N 1
ATOM 1026 C CA . LEU A 1 135 ? 0.783 19.018 5.864 1.00 94.75 135 LEU A CA 1
ATOM 1027 C C . LEU A 1 135 ? 1.247 18.553 4.483 1.00 94.75 135 LEU A C 1
ATOM 1029 O O . LEU A 1 135 ? 0.439 18.266 3.596 1.00 94.75 135 LEU A O 1
ATOM 1033 N N . THR A 1 136 ? 2.563 18.448 4.321 1.00 92.69 136 THR A N 1
ATOM 1034 C CA . THR A 1 136 ? 3.182 17.869 3.124 1.00 92.69 136 THR A CA 1
ATOM 1035 C C . THR A 1 136 ? 2.876 16.369 3.017 1.00 92.69 136 THR A C 1
ATOM 1037 O O . THR A 1 136 ? 2.680 15.710 4.045 1.00 92.69 136 THR A O 1
ATOM 1040 N N . PRO A 1 137 ? 2.915 15.773 1.807 1.00 90.19 137 PRO A N 1
ATOM 1041 C CA . PRO A 1 137 ? 2.726 14.329 1.640 1.00 90.19 137 PRO A CA 1
ATOM 1042 C C . PRO A 1 137 ? 3.659 13.491 2.523 1.00 90.19 137 PRO A C 1
ATOM 1044 O O . PRO A 1 137 ? 3.239 12.499 3.111 1.00 90.19 137 PRO A O 1
ATOM 1047 N N . ARG A 1 138 ? 4.911 13.933 2.697 1.00 92.25 138 ARG A N 1
ATOM 1048 C CA . ARG A 1 138 ? 5.893 13.258 3.555 1.00 92.25 138 ARG A CA 1
ATOM 1049 C C . ARG A 1 138 ? 5.517 13.303 5.038 1.00 92.25 138 ARG A C 1
ATOM 1051 O O . ARG A 1 138 ? 5.686 12.307 5.733 1.00 92.25 138 ARG A O 1
ATOM 1058 N N . GLN A 1 139 ? 4.997 14.428 5.527 1.00 95.19 139 GLN A N 1
ATOM 1059 C CA . GLN A 1 139 ? 4.508 14.534 6.907 1.00 95.19 139 GLN A CA 1
ATOM 1060 C C . GLN A 1 139 ? 3.272 13.653 7.133 1.00 95.19 139 GLN A C 1
ATOM 1062 O O . GLN A 1 139 ? 3.166 13.011 8.176 1.00 95.19 139 GLN A O 1
ATOM 1067 N N . VAL A 1 140 ? 2.367 13.573 6.150 1.00 95.44 140 VAL A N 1
ATOM 1068 C CA . VAL A 1 140 ? 1.214 12.659 6.205 1.00 95.44 140 VAL A CA 1
ATOM 1069 C C . VAL A 1 140 ? 1.674 11.198 6.226 1.00 95.44 140 VAL A C 1
ATOM 1071 O O . VAL A 1 140 ? 1.235 10.454 7.099 1.00 95.44 140 VAL A O 1
ATOM 1074 N N . LYS A 1 141 ? 2.624 10.808 5.360 1.00 94.44 141 LYS A N 1
ATOM 1075 C CA . LYS A 1 141 ? 3.264 9.477 5.395 1.00 94.44 141 LYS A CA 1
ATOM 1076 C C . LYS A 1 141 ? 3.898 9.180 6.765 1.00 94.44 141 LYS A C 1
ATOM 1078 O O . LYS A 1 141 ? 3.783 8.068 7.269 1.00 94.44 141 LYS A O 1
ATOM 1083 N N . GLY A 1 142 ? 4.496 10.181 7.418 1.00 96.88 142 GLY A N 1
ATOM 1084 C CA . GLY A 1 142 ? 4.985 10.069 8.798 1.00 96.88 142 GLY A CA 1
ATOM 1085 C C . GLY A 1 142 ? 3.896 9.695 9.802 1.00 96.88 142 GLY A C 1
ATOM 1086 O O . GLY A 1 142 ? 4.066 8.733 10.544 1.00 96.88 142 GLY A O 1
ATOM 1087 N N . LYS A 1 143 ? 2.750 10.386 9.761 1.00 97.44 143 LYS A N 1
ATOM 1088 C CA . LYS A 1 143 ? 1.598 10.070 10.622 1.00 97.44 143 LYS A CA 1
ATOM 1089 C C . LYS A 1 143 ? 1.044 8.670 10.369 1.00 97.44 143 LYS A C 1
ATOM 1091 O O . LYS A 1 143 ? 0.700 7.980 11.321 1.00 97.44 143 LYS A O 1
ATOM 1096 N N . VAL A 1 144 ? 0.970 8.249 9.104 1.00 98.00 144 VAL A N 1
ATOM 1097 C CA . VAL A 1 144 ? 0.543 6.887 8.750 1.00 98.00 144 VAL A CA 1
ATOM 1098 C C . VAL A 1 144 ? 1.479 5.850 9.364 1.00 98.00 144 VAL A C 1
ATOM 1100 O O . VAL A 1 144 ? 1.004 4.939 10.039 1.00 98.00 144 VAL A O 1
ATOM 1103 N N . ARG A 1 145 ? 2.794 6.014 9.179 1.00 98.25 145 ARG A N 1
ATOM 1104 C CA . ARG A 1 145 ? 3.814 5.136 9.763 1.00 98.25 145 ARG A CA 1
ATOM 1105 C C . ARG A 1 145 ? 3.681 5.044 11.280 1.00 98.25 145 ARG A C 1
ATOM 1107 O O . ARG A 1 145 ? 3.673 3.939 11.809 1.00 98.25 145 ARG A O 1
ATOM 1114 N N . ASP A 1 146 ? 3.568 6.179 11.962 1.00 97.88 146 ASP A N 1
ATOM 1115 C CA . ASP A 1 146 ? 3.522 6.213 13.427 1.00 97.88 146 ASP A CA 1
ATOM 1116 C C . ASP A 1 146 ? 2.257 5.544 13.976 1.00 97.88 146 ASP A C 1
ATOM 1118 O O . ASP A 1 146 ? 2.339 4.728 14.893 1.00 97.88 146 ASP A O 1
ATOM 1122 N N . GLU A 1 147 ? 1.095 5.800 13.367 1.00 97.94 147 GLU A N 1
ATOM 1123 C CA . GLU A 1 147 ? -0.150 5.132 13.759 1.00 97.94 147 GLU A CA 1
ATOM 1124 C C . GLU A 1 147 ? -0.142 3.634 13.449 1.00 97.94 147 GLU A C 1
ATOM 1126 O O . GLU A 1 147 ? -0.645 2.844 14.248 1.00 97.94 147 GLU A O 1
ATOM 1131 N N . ALA A 1 148 ? 0.424 3.224 12.312 1.00 97.81 148 ALA A N 1
ATOM 1132 C CA . ALA A 1 148 ? 0.550 1.812 11.966 1.00 97.81 148 ALA A CA 1
ATOM 1133 C C . ALA A 1 148 ? 1.491 1.083 12.938 1.00 97.81 148 ALA A C 1
ATOM 1135 O O . ALA A 1 148 ? 1.136 0.015 13.436 1.00 97.81 148 ALA A O 1
ATOM 1136 N N . ALA A 1 149 ? 2.638 1.682 13.269 1.00 97.94 149 ALA A N 1
ATOM 1137 C CA . ALA A 1 149 ? 3.592 1.111 14.215 1.00 97.94 149 ALA A CA 1
ATOM 1138 C C . ALA A 1 149 ? 2.964 0.969 15.606 1.00 97.94 149 ALA A C 1
ATOM 1140 O O . ALA A 1 149 ? 3.017 -0.099 16.211 1.00 97.94 149 ALA A O 1
ATOM 1141 N N . ARG A 1 150 ? 2.282 2.021 16.077 1.00 98.06 150 ARG A N 1
ATOM 1142 C CA . ARG A 1 150 ? 1.587 2.024 17.367 1.00 98.06 150 ARG A CA 1
ATOM 1143 C C . ARG A 1 150 ? 0.458 0.994 17.428 1.00 98.06 150 ARG A C 1
ATOM 1145 O O . ARG A 1 150 ? 0.308 0.332 18.448 1.00 98.06 150 ARG A O 1
ATOM 1152 N N . ARG A 1 151 ? -0.365 0.884 16.377 1.00 97.94 151 ARG A N 1
ATOM 1153 C CA . ARG A 1 151 ? -1.545 0.001 16.372 1.00 97.94 151 ARG A CA 1
ATOM 1154 C C . ARG A 1 151 ? -1.177 -1.473 16.230 1.00 97.94 151 ARG A C 1
ATOM 1156 O O . ARG A 1 151 ? -1.839 -2.305 16.837 1.00 97.94 151 ARG A O 1
ATOM 1163 N N . TYR A 1 152 ? -0.166 -1.787 15.423 1.00 97.25 152 TYR A N 1
ATOM 1164 C CA . TYR A 1 152 ? 0.138 -3.168 15.036 1.00 97.25 152 TYR A CA 1
ATOM 1165 C C . TYR A 1 152 ? 1.457 -3.703 15.603 1.00 97.25 152 TYR A C 1
ATOM 1167 O O . TYR A 1 152 ? 1.785 -4.858 15.357 1.00 97.25 152 TYR A O 1
ATOM 1175 N N . GLY A 1 153 ? 2.225 -2.890 16.335 1.00 96.50 153 GLY A N 1
ATOM 1176 C CA . GLY A 1 153 ? 3.498 -3.312 16.929 1.00 96.50 153 GLY A CA 1
ATOM 1177 C C . GLY A 1 153 ? 4.601 -3.604 15.907 1.00 96.50 153 GLY A C 1
ATOM 1178 O O . GLY A 1 153 ? 5.548 -4.317 16.222 1.00 96.50 153 GLY A O 1
ATOM 1179 N N . ILE A 1 154 ? 4.485 -3.078 14.683 1.00 94.88 154 ILE A N 1
ATOM 1180 C CA . ILE A 1 154 ? 5.461 -3.284 13.607 1.00 94.88 154 ILE A CA 1
ATOM 1181 C C . ILE A 1 154 ? 6.467 -2.141 13.578 1.00 94.88 154 ILE A C 1
ATOM 1183 O O . ILE A 1 154 ? 6.102 -0.965 13.628 1.00 94.88 154 ILE A O 1
ATOM 1187 N N . VAL A 1 155 ? 7.742 -2.490 13.443 1.00 94.69 155 VAL A N 1
ATOM 1188 C CA . VAL A 1 155 ? 8.821 -1.523 13.243 1.00 94.69 155 VAL A CA 1
ATOM 1189 C C . VAL A 1 155 ? 8.993 -1.268 11.747 1.00 94.69 155 VAL A C 1
ATOM 1191 O O . VAL A 1 155 ? 9.189 -2.200 10.973 1.00 94.69 155 VAL A O 1
ATOM 1194 N N . PHE A 1 156 ? 8.936 0.004 11.353 1.00 96.88 156 PHE A N 1
ATOM 1195 C CA . PHE A 1 156 ? 9.239 0.454 9.994 1.00 96.88 156 PHE A CA 1
ATOM 1196 C C . PHE A 1 156 ? 10.515 1.290 10.017 1.00 96.88 156 PHE A C 1
ATOM 1198 O O . PHE A 1 156 ? 10.537 2.384 10.596 1.00 96.88 156 PHE A O 1
ATOM 1205 N N . ASP A 1 157 ? 11.573 0.802 9.384 1.00 88.31 157 ASP A N 1
ATOM 1206 C CA . ASP A 1 157 ? 12.907 1.379 9.482 1.00 88.31 157 ASP A CA 1
ATOM 1207 C C . ASP A 1 157 ? 13.544 1.672 8.116 1.00 88.31 157 ASP A C 1
ATOM 1209 O O . ASP A 1 157 ? 12.959 1.531 7.038 1.00 88.31 157 ASP A O 1
ATOM 1213 N N . GLY A 1 158 ? 14.745 2.244 8.172 1.00 94.56 158 GLY A N 1
ATOM 1214 C CA . GLY A 1 158 ? 15.493 2.605 6.981 1.00 94.56 158 GLY A CA 1
ATOM 1215 C C . GLY A 1 158 ? 14.813 3.668 6.114 1.00 94.56 158 GLY A C 1
ATOM 1216 O O . GLY A 1 158 ? 13.980 4.479 6.538 1.00 94.56 158 GLY A O 1
ATOM 1217 N N . THR A 1 159 ? 15.247 3.715 4.860 1.00 94.38 159 THR A N 1
ATOM 1218 C CA . THR A 1 159 ? 14.830 4.734 3.888 1.00 94.38 159 THR A CA 1
ATOM 1219 C C . THR A 1 159 ? 13.455 4.458 3.276 1.00 94.38 159 THR A C 1
ATOM 1221 O O . THR A 1 159 ? 12.831 5.402 2.804 1.00 94.38 159 THR A O 1
ATOM 1224 N N . ALA A 1 160 ? 12.972 3.213 3.344 1.00 96.69 160 ALA A N 1
ATOM 1225 C CA . ALA A 1 160 ? 11.689 2.758 2.798 1.00 96.69 160 ALA A CA 1
ATOM 1226 C C . ALA A 1 160 ? 10.558 2.672 3.843 1.00 96.69 160 ALA A C 1
ATOM 1228 O O . ALA A 1 160 ? 9.458 2.230 3.527 1.00 96.69 160 ALA A O 1
ATOM 1229 N N . ARG A 1 161 ? 10.802 3.110 5.087 1.00 97.94 161 ARG A N 1
ATOM 1230 C CA . ARG A 1 161 ? 9.843 3.041 6.208 1.00 97.94 161 ARG A CA 1
ATOM 1231 C C . ARG A 1 161 ? 8.437 3.559 5.909 1.00 97.94 161 ARG A C 1
ATOM 1233 O O . ARG A 1 161 ? 7.476 3.120 6.529 1.00 97.94 161 ARG A O 1
ATOM 1240 N N . PHE A 1 162 ? 8.306 4.541 5.018 1.00 97.88 162 PHE A N 1
ATOM 1241 C CA . PHE A 1 162 ? 6.993 5.068 4.663 1.00 97.88 162 PHE A CA 1
ATOM 1242 C C . PHE A 1 162 ? 6.262 4.139 3.698 1.00 97.88 162 PHE A C 1
ATOM 1244 O O . PHE A 1 162 ? 5.087 3.875 3.902 1.00 97.88 162 PHE A O 1
ATOM 1251 N N . ASP A 1 163 ? 6.962 3.607 2.700 1.00 98.12 163 ASP A N 1
ATOM 1252 C CA . ASP A 1 163 ? 6.385 2.709 1.698 1.00 98.12 163 ASP A CA 1
ATOM 1253 C C . ASP A 1 163 ? 6.023 1.357 2.345 1.00 98.12 163 ASP A C 1
ATOM 1255 O O . ASP A 1 163 ? 4.945 0.811 2.123 1.00 98.12 163 ASP A O 1
ATOM 1259 N N . GLN A 1 164 ? 6.864 0.867 3.267 1.00 98.62 164 GLN A N 1
ATOM 1260 C CA . GLN A 1 164 ? 6.555 -0.281 4.131 1.00 98.62 164 GLN A CA 1
ATOM 1261 C C . GLN A 1 164 ? 5.276 -0.068 4.956 1.00 98.62 164 GLN A C 1
ATOM 1263 O O . GLN A 1 164 ? 4.419 -0.950 5.008 1.00 98.62 164 GLN A O 1
ATOM 1268 N N . ALA A 1 165 ? 5.140 1.093 5.604 1.00 98.62 165 ALA A N 1
ATOM 1269 C CA . ALA A 1 165 ? 3.963 1.407 6.408 1.00 98.62 165 ALA A CA 1
ATOM 1270 C C . ALA A 1 165 ? 2.698 1.523 5.550 1.00 98.62 165 ALA A C 1
ATOM 1272 O O . ALA A 1 165 ? 1.643 1.016 5.930 1.00 98.62 165 ALA A O 1
ATOM 1273 N N . ASP A 1 166 ? 2.807 2.159 4.385 1.00 98.50 166 ASP A N 1
ATOM 1274 C CA . ASP A 1 166 ? 1.710 2.307 3.436 1.00 98.50 166 ASP A CA 1
ATOM 1275 C C . ASP A 1 166 ? 1.218 0.921 2.974 1.00 98.50 166 ASP A C 1
ATOM 1277 O O . ASP A 1 166 ? 0.021 0.634 3.068 1.00 98.50 166 ASP A O 1
ATOM 1281 N N . ALA A 1 167 ? 2.138 0.019 2.609 1.00 98.75 167 ALA A N 1
ATOM 1282 C CA . ALA A 1 167 ? 1.837 -1.370 2.266 1.00 98.75 167 ALA A CA 1
ATOM 1283 C C . ALA A 1 167 ? 1.219 -2.164 3.430 1.00 98.75 167 ALA A C 1
ATOM 1285 O O . ALA A 1 167 ? 0.252 -2.904 3.232 1.00 98.75 167 ALA A O 1
ATOM 1286 N N . TYR A 1 168 ? 1.716 -1.990 4.658 1.00 98.88 168 TYR A N 1
ATOM 1287 C CA . TYR A 1 168 ? 1.168 -2.680 5.830 1.00 98.88 168 TYR A CA 1
ATOM 1288 C C . TYR A 1 168 ? -0.269 -2.251 6.126 1.00 98.88 168 TYR A C 1
ATOM 1290 O O . TYR A 1 168 ? -1.127 -3.080 6.428 1.00 98.88 168 TYR A O 1
ATOM 1298 N N . VAL A 1 169 ? -0.565 -0.958 5.993 1.00 98.75 169 VAL A N 1
ATOM 1299 C CA . VAL A 1 169 ? -1.924 -0.431 6.161 1.00 98.75 169 VAL A CA 1
ATOM 1300 C C . VAL A 1 169 ? -2.866 -1.009 5.107 1.00 98.75 169 VAL A C 1
ATOM 1302 O O . VAL A 1 169 ? -3.981 -1.390 5.456 1.00 98.75 169 VAL A O 1
ATOM 1305 N N . LEU A 1 170 ? -2.428 -1.127 3.849 1.00 98.81 170 LEU A N 1
ATOM 1306 C CA . LEU A 1 170 ? -3.207 -1.779 2.791 1.00 98.81 170 LEU A CA 1
ATOM 1307 C C . LEU A 1 170 ? -3.529 -3.235 3.146 1.00 98.81 170 LEU A C 1
ATOM 1309 O O . LEU A 1 170 ? -4.688 -3.635 3.086 1.00 98.81 170 LEU A O 1
ATOM 1313 N N . MET A 1 171 ? -2.531 -4.008 3.573 1.00 98.69 171 MET A N 1
ATOM 1314 C CA . MET A 1 171 ? -2.733 -5.386 4.025 1.00 98.69 171 MET A CA 1
ATOM 1315 C C . MET A 1 171 ? -3.728 -5.454 5.194 1.00 98.69 171 MET A C 1
ATOM 1317 O O . MET A 1 171 ? -4.692 -6.217 5.144 1.00 98.69 171 MET A O 1
ATOM 1321 N N . ALA A 1 172 ? -3.562 -4.592 6.200 1.00 98.62 172 ALA A N 1
ATOM 1322 C CA . ALA A 1 172 ? -4.439 -4.546 7.365 1.00 98.62 172 ALA A CA 1
ATOM 1323 C C . ALA A 1 172 ? -5.892 -4.187 7.006 1.00 98.62 172 ALA A C 1
ATOM 1325 O O . ALA A 1 172 ? -6.811 -4.707 7.634 1.00 98.62 172 ALA A O 1
ATOM 1326 N N . MET A 1 173 ? -6.117 -3.340 5.993 1.00 98.75 173 MET A N 1
ATOM 1327 C CA . MET A 1 173 ? -7.461 -3.073 5.459 1.00 98.75 173 MET A CA 1
ATOM 1328 C C . MET A 1 173 ? -8.100 -4.331 4.865 1.00 98.75 173 MET A C 1
ATOM 1330 O O . MET A 1 173 ? -9.295 -4.550 5.043 1.00 98.75 173 MET A O 1
ATOM 1334 N N . GLY A 1 174 ? -7.317 -5.153 4.162 1.00 98.31 174 GLY A N 1
ATOM 1335 C CA . GLY A 1 174 ? -7.780 -6.434 3.629 1.00 98.31 174 GLY A CA 1
ATOM 1336 C C . GLY A 1 174 ? -8.142 -7.434 4.718 1.00 98.31 174 GLY A C 1
ATOM 1337 O O . GLY A 1 174 ? -9.209 -8.038 4.659 1.00 98.31 174 GLY A O 1
ATOM 1338 N N . MET A 1 175 ? -7.284 -7.558 5.732 1.00 98.00 175 MET A N 1
ATOM 1339 C CA . MET A 1 175 ? -7.542 -8.402 6.902 1.00 98.00 175 MET A CA 1
ATOM 1340 C C . MET A 1 175 ? -8.838 -7.995 7.618 1.00 98.00 175 MET A C 1
ATOM 1342 O O . MET A 1 175 ? -9.666 -8.853 7.913 1.00 98.00 175 MET A O 1
ATOM 1346 N N . ASP A 1 176 ? -9.058 -6.693 7.833 1.00 97.56 176 ASP A N 1
ATOM 1347 C CA . ASP A 1 176 ? -10.276 -6.168 8.472 1.00 97.56 176 ASP A CA 1
ATOM 1348 C C . ASP A 1 176 ? -11.530 -6.421 7.622 1.00 97.56 176 ASP A C 1
ATOM 1350 O O . ASP A 1 176 ? -12.545 -6.895 8.127 1.00 97.56 176 ASP A O 1
ATOM 1354 N N . TRP A 1 177 ? -11.449 -6.219 6.303 1.00 97.38 177 TRP A N 1
ATOM 1355 C CA . TRP A 1 177 ? -12.560 -6.536 5.400 1.00 97.38 177 TRP A CA 1
ATOM 1356 C C . TRP A 1 177 ? -12.941 -8.026 5.404 1.00 97.38 177 TRP A C 1
ATOM 1358 O O . TRP A 1 177 ? -14.125 -8.354 5.324 1.00 97.38 177 TRP A O 1
ATOM 1368 N N . LEU A 1 178 ? -11.961 -8.924 5.541 1.00 96.12 178 LEU A N 1
ATOM 1369 C CA . LEU A 1 178 ? -12.196 -10.368 5.645 1.00 96.12 178 LEU A CA 1
ATOM 1370 C C . LEU A 1 178 ? -12.722 -10.806 7.025 1.00 96.12 178 LEU A C 1
ATOM 1372 O O . LEU A 1 178 ? -13.125 -11.960 7.172 1.00 96.12 178 LEU A O 1
ATOM 1376 N N . GLY A 1 179 ? -12.737 -9.914 8.022 1.00 94.69 179 GLY A N 1
ATOM 1377 C CA . GLY A 1 179 ? -13.132 -10.220 9.400 1.00 94.69 179 GLY A CA 1
ATOM 1378 C C . GLY A 1 179 ? -12.004 -10.765 10.284 1.00 94.69 179 GLY A C 1
ATOM 1379 O O . GLY A 1 179 ? -12.283 -11.309 11.347 1.00 94.69 179 GLY A O 1
ATOM 1380 N N . TYR A 1 180 ? -10.745 -10.610 9.867 1.00 95.12 180 TYR A N 1
ATOM 1381 C CA . TYR A 1 180 ? -9.538 -11.032 10.592 1.00 95.12 180 TYR A CA 1
ATOM 1382 C C . TYR A 1 180 ? -8.714 -9.816 11.037 1.00 95.12 180 TYR A C 1
ATOM 1384 O O . TYR A 1 180 ? -7.495 -9.776 10.867 1.00 95.12 180 TYR A O 1
ATOM 1392 N N . SER A 1 181 ? -9.377 -8.778 11.552 1.00 95.12 181 SER A N 1
ATOM 1393 C CA . SER A 1 181 ? -8.739 -7.522 11.952 1.00 95.12 181 SER A CA 1
ATOM 1394 C C . SER A 1 181 ? -7.565 -7.786 12.904 1.00 95.12 181 SER A C 1
ATOM 1396 O O . SER A 1 181 ? -7.717 -8.427 13.940 1.00 95.12 181 SER A O 1
ATOM 1398 N N . LEU A 1 182 ? -6.380 -7.274 12.559 1.00 95.69 182 LEU A N 1
ATOM 1399 C CA . LEU A 1 182 ? -5.145 -7.520 13.320 1.00 95.69 182 LEU A CA 1
ATOM 1400 C C . LEU A 1 182 ? -5.094 -6.775 14.665 1.00 95.69 182 LEU A C 1
ATOM 1402 O O . LEU A 1 182 ? -4.270 -7.087 15.518 1.00 95.69 182 LEU A O 1
ATOM 1406 N N . ALA A 1 183 ? -5.929 -5.751 14.824 1.00 96.69 183 ALA A N 1
ATOM 1407 C CA . ALA A 1 183 ? -6.085 -4.950 16.031 1.00 96.69 183 ALA A CA 1
ATOM 1408 C C . ALA A 1 183 ? -7.440 -4.229 15.982 1.00 96.69 183 ALA A C 1
ATOM 1410 O O . ALA A 1 183 ? -8.078 -4.167 14.928 1.00 96.69 183 ALA A O 1
ATOM 1411 N N . GLU A 1 184 ? -7.859 -3.627 17.095 1.00 96.94 184 GLU A N 1
ATOM 1412 C CA . GLU A 1 184 ? -9.047 -2.773 17.112 1.00 96.94 184 GLU A CA 1
ATOM 1413 C C . GLU A 1 184 ? -8.847 -1.526 16.229 1.00 96.94 184 GLU A C 1
ATOM 1415 O O . GLU A 1 184 ? -7.871 -0.775 16.361 1.00 96.94 184 GLU A O 1
ATOM 1420 N N . VAL A 1 185 ? -9.804 -1.286 15.328 1.00 96.50 185 VAL A N 1
ATOM 1421 C CA . VAL A 1 185 ? -9.812 -0.136 14.420 1.00 96.50 185 VAL A CA 1
ATOM 1422 C C . VAL A 1 185 ? -11.037 0.735 14.717 1.00 96.50 185 VAL A C 1
ATOM 1424 O O . VAL A 1 185 ? -12.171 0.293 14.513 1.00 96.50 185 VAL A O 1
ATOM 1427 N N . PRO A 1 186 ? -10.858 1.995 15.163 1.00 97.25 186 PRO A N 1
ATOM 1428 C CA . PRO A 1 186 ? -11.985 2.872 15.468 1.00 97.25 186 PRO A CA 1
ATOM 1429 C C . PRO A 1 186 ? -12.913 3.087 14.266 1.00 97.25 186 PRO A C 1
ATOM 1431 O O . PRO A 1 186 ? -12.471 3.143 13.119 1.00 97.25 186 PRO A O 1
ATOM 1434 N N . LYS A 1 187 ? -14.208 3.330 14.510 1.00 97.12 187 LYS A N 1
ATOM 1435 C CA . LYS A 1 187 ? -15.205 3.541 13.434 1.00 97.12 187 LYS A CA 1
ATOM 1436 C C . LYS A 1 187 ? -14.860 4.695 12.484 1.00 97.12 187 LYS A C 1
ATOM 1438 O O . LYS A 1 187 ? -15.188 4.658 11.298 1.00 97.12 187 LYS A O 1
ATOM 1443 N N . THR A 1 188 ? -14.188 5.731 12.986 1.00 97.19 188 THR A N 1
ATOM 1444 C CA . THR A 1 188 ? -13.699 6.863 12.178 1.00 97.19 188 THR A CA 1
ATOM 1445 C C . THR A 1 188 ? -12.614 6.455 11.176 1.00 97.19 188 THR A C 1
ATOM 1447 O O . THR A 1 188 ? -12.431 7.151 10.177 1.00 97.19 188 THR A O 1
ATOM 1450 N N . HIS A 1 189 ? -11.946 5.325 11.411 1.00 98.31 189 HIS A N 1
ATOM 1451 C CA . HIS A 1 189 ? -10.932 4.725 10.552 1.00 98.31 189 HIS A CA 1
ATOM 1452 C C . HIS A 1 189 ? -11.549 3.668 9.628 1.00 98.31 189 HIS A C 1
ATOM 1454 O O . HIS A 1 189 ? -11.453 3.794 8.407 1.00 98.31 189 HIS A O 1
ATOM 1460 N N . SER A 1 190 ? -12.264 2.681 10.184 1.00 97.75 190 SER A N 1
ATOM 1461 C CA . SER A 1 190 ? -12.818 1.550 9.417 1.00 97.75 190 SER A CA 1
ATOM 1462 C C . SER A 1 190 ? -13.877 1.966 8.389 1.00 97.75 190 SER A C 1
ATOM 1464 O O . SER A 1 190 ? -14.090 1.272 7.396 1.00 97.75 190 SER A O 1
ATOM 1466 N N . ARG A 1 191 ? -14.468 3.169 8.511 1.00 97.62 191 ARG A N 1
ATOM 1467 C CA . ARG A 1 191 ? -15.306 3.759 7.446 1.00 97.62 191 ARG A CA 1
ATOM 1468 C C . ARG A 1 191 ? -14.605 3.827 6.083 1.00 97.62 191 ARG A C 1
ATOM 1470 O O . ARG A 1 191 ? -15.294 3.836 5.067 1.00 97.62 191 ARG A O 1
ATOM 1477 N N . ALA A 1 192 ? -13.271 3.881 6.055 1.00 97.75 192 ALA A N 1
ATOM 1478 C CA . ALA A 1 192 ? -12.486 3.885 4.825 1.00 97.75 192 ALA A CA 1
ATOM 1479 C C . ALA A 1 192 ? -12.739 2.650 3.952 1.00 97.75 192 ALA A C 1
ATOM 1481 O O . ALA A 1 192 ? -12.694 2.760 2.726 1.00 97.75 192 ALA A O 1
ATOM 1482 N N . LEU A 1 193 ? -13.055 1.502 4.565 1.00 97.94 193 LEU A N 1
ATOM 1483 C CA . LEU A 1 193 ? -13.318 0.252 3.852 1.00 97.94 193 LEU A CA 1
ATOM 1484 C C . LEU A 1 193 ? -14.533 0.357 2.923 1.00 97.94 193 LEU A C 1
ATOM 1486 O O . LEU A 1 193 ? -14.572 -0.300 1.888 1.00 97.94 193 LEU A O 1
ATOM 1490 N N . LYS A 1 194 ? -15.503 1.226 3.238 1.00 95.88 194 LYS A N 1
ATOM 1491 C CA . LYS A 1 194 ? -16.695 1.445 2.399 1.00 95.88 194 LYS A CA 1
ATOM 1492 C C . LYS A 1 194 ? -16.371 2.090 1.050 1.00 95.88 194 LYS A C 1
ATOM 1494 O O . LYS A 1 194 ? -17.153 1.965 0.118 1.00 95.88 194 LYS A O 1
ATOM 1499 N N . GLY A 1 195 ? -15.250 2.807 0.963 1.00 89.69 195 GLY A N 1
ATOM 1500 C CA . GLY A 1 195 ? -14.798 3.463 -0.264 1.00 89.69 195 GLY A CA 1
ATOM 1501 C C . GLY A 1 195 ? -13.920 2.581 -1.152 1.00 89.69 195 GLY A C 1
ATOM 1502 O O . GLY A 1 195 ? -13.428 3.061 -2.169 1.00 89.69 195 GLY A O 1
ATOM 1503 N N . VAL A 1 196 ? -13.668 1.330 -0.759 1.00 96.50 196 VAL A N 1
ATOM 1504 C CA . VAL A 1 196 ? -12.832 0.395 -1.517 1.00 96.50 196 VAL A CA 1
ATOM 1505 C C . VAL A 1 196 ? -13.718 -0.477 -2.403 1.00 96.50 196 VAL A C 1
ATOM 1507 O O . VAL A 1 196 ? -14.718 -1.034 -1.954 1.00 96.50 196 VAL A O 1
ATOM 1510 N N . ALA A 1 197 ? -13.334 -0.609 -3.672 1.00 93.75 197 ALA A N 1
ATOM 1511 C CA . ALA A 1 197 ? -13.954 -1.551 -4.594 1.00 93.75 197 ALA A CA 1
ATOM 1512 C C . ALA A 1 197 ? -13.379 -2.953 -4.350 1.00 93.75 197 ALA A C 1
ATOM 1514 O O . ALA A 1 197 ? -12.354 -3.326 -4.924 1.00 93.75 197 ALA A O 1
ATOM 1515 N N . TRP A 1 198 ? -14.018 -3.697 -3.450 1.00 96.56 198 TRP A N 1
ATOM 1516 C CA . TRP A 1 198 ? -13.628 -5.059 -3.087 1.00 96.56 198 TRP A CA 1
ATOM 1517 C C . TRP A 1 198 ? -13.871 -6.059 -4.228 1.00 96.56 198 TRP A C 1
ATOM 1519 O O . TRP A 1 198 ? -14.779 -5.850 -5.041 1.00 96.56 198 TRP A O 1
ATOM 1529 N N . PRO A 1 199 ? -13.082 -7.148 -4.315 1.00 94.19 199 PRO A N 1
ATOM 1530 C CA . PRO A 1 199 ? -13.316 -8.185 -5.308 1.00 94.19 199 PRO A CA 1
ATOM 1531 C C . PRO A 1 199 ? -14.688 -8.832 -5.097 1.00 94.19 199 PRO A C 1
ATOM 1533 O O . PRO A 1 199 ? -15.110 -9.093 -3.975 1.00 94.19 199 PRO A O 1
ATOM 1536 N N . THR A 1 200 ? -15.376 -9.122 -6.199 1.00 87.56 200 THR A N 1
ATOM 1537 C CA . THR A 1 200 ? -16.664 -9.835 -6.184 1.00 87.56 200 THR A CA 1
ATOM 1538 C C . THR A 1 200 ? -16.503 -11.350 -6.078 1.00 87.56 200 THR A C 1
ATOM 1540 O O . THR A 1 200 ? -17.468 -12.057 -5.809 1.00 87.56 200 THR A O 1
ATOM 1543 N N . GLN A 1 201 ? -15.292 -11.856 -6.319 1.00 84.75 201 GLN A N 1
ATOM 1544 C CA . GLN A 1 201 ? -14.955 -13.266 -6.160 1.00 84.75 201 GLN A CA 1
ATOM 1545 C C . GLN A 1 201 ? -14.871 -13.601 -4.673 1.00 84.75 201 GLN A C 1
ATOM 1547 O O . GLN A 1 201 ? -14.297 -12.836 -3.897 1.00 84.75 201 GLN A O 1
ATOM 1552 N N . THR A 1 202 ? -15.406 -14.757 -4.284 1.00 82.69 202 THR A N 1
ATOM 1553 C CA . THR A 1 202 ? -15.233 -15.274 -2.927 1.00 82.69 202 THR A CA 1
ATOM 1554 C C . THR A 1 202 ? -13.750 -15.508 -2.665 1.00 82.69 202 THR A C 1
ATOM 1556 O O . THR A 1 202 ? -13.100 -16.260 -3.388 1.00 82.69 202 THR A O 1
ATOM 1559 N N . VAL A 1 203 ? -13.224 -14.873 -1.621 1.00 85.19 203 VAL A N 1
ATOM 1560 C CA . VAL A 1 203 ? -11.893 -15.185 -1.105 1.00 85.19 203 VAL A CA 1
ATOM 1561 C C . VAL A 1 203 ? -12.028 -16.436 -0.245 1.00 85.19 203 VAL A C 1
ATOM 1563 O O . VAL A 1 203 ? -12.741 -16.422 0.760 1.00 85.19 203 VAL A O 1
ATOM 1566 N N . ALA A 1 204 ? -11.406 -17.534 -0.670 1.00 76.00 204 ALA A N 1
ATOM 1567 C CA . ALA A 1 204 ? -11.409 -18.775 0.090 1.00 76.00 204 ALA A CA 1
ATOM 1568 C C . ALA A 1 204 ? -10.483 -18.612 1.300 1.00 76.00 204 ALA A C 1
ATOM 1570 O O . ALA A 1 204 ? -9.269 -18.649 1.160 1.00 76.00 204 ALA A O 1
ATOM 1571 N N . VAL A 1 205 ? -11.062 -18.396 2.480 1.00 77.56 205 VAL A N 1
ATOM 1572 C CA . VAL A 1 205 ? -10.320 -18.274 3.741 1.00 77.56 205 VAL A CA 1
ATOM 1573 C C . VAL A 1 205 ? -10.790 -19.361 4.699 1.00 77.56 205 VAL A C 1
ATOM 1575 O O . VAL A 1 205 ? -11.994 -19.612 4.804 1.00 77.56 205 VAL A O 1
ATOM 1578 N N . ALA A 1 206 ? -9.856 -20.028 5.378 1.00 59.62 206 ALA A N 1
ATOM 1579 C CA . ALA A 1 206 ? -10.194 -20.939 6.465 1.00 59.62 206 ALA A CA 1
ATOM 1580 C C . ALA A 1 206 ? -10.724 -20.106 7.644 1.00 59.62 206 ALA A C 1
ATOM 1582 O O . ALA A 1 206 ? -10.016 -19.234 8.148 1.00 59.62 206 ALA A O 1
ATOM 1583 N N . ARG A 1 207 ? -11.987 -20.319 8.022 1.00 49.19 207 ARG A N 1
ATOM 1584 C CA . ARG A 1 207 ? -12.610 -19.722 9.213 1.00 49.19 207 ARG A CA 1
ATOM 1585 C C . ARG A 1 207 ? -12.460 -20.634 10.413 1.00 49.19 207 ARG A C 1
ATOM 1587 O O . ARG A 1 207 ? -12.633 -21.856 10.219 1.00 49.19 207 ARG A O 1
#

Radius of gyration: 17.07 Å; chains: 1; bounding box: 54×48×37 Å

Sequence (207 aa):
MTTLFDTTTVPAVNVTAGTGPLVIGLDIALVTSGVAGPGWANHFRTTGLAGEDRLQHIVDTAAGYYRNADLVLIEGAAYSMAKQVGHDEMSAARWMIRCDLRRRRIPFAVVTPDSRTIYATGRARWKDEETGKKLTPRQVKGKVRDEAARRYGIVFDGTARFDQADAYVLMAMGMDWLGYSLAEVPKTHSRALKGVAWPTQTVAVAR